Protein 2PPV (pdb70)

Foldseek 3Di:
DAAEEEAWFDPFLLLLLLLLLVDRHAYEYAWEQAAQDDLQVVVVVVQFGGCPRLLSNLLSQFDCVDPLSCQLQDWDDCVPPNRHRSVSVQLVVVVVVVWSQVSQVVVSVVRVGRHYYFYLFRHRKFKWFFVVGDIGTGLVCQLVDADETPAMAIVVQQTAGVVLLVSLQPGQEYEFDDDQLHSIGVSSLSRLSNLVSLVPHPRAYEYEDDQADRNYRQPAAPVNSQVRSCVSSVHRGHAEYEYDQDDADPQLQVVQVVVRHHGRHYPPVVCVVVNHHYDYDPQQWDADPNNYIDGPSNVVSVVVVVSVVSPDDDDDDD

Nearest PDB structures (foldseek):
  2ppv-assembly1_A-2  TM=1.001E+00  e=3.245E-67  Staphylococcus epidermidis ATCC 12228
  2hzb-assembly1_A  TM=9.262E-01  e=5.871E-40  Halalkalibacterium halodurans
  2o2z-assembly2_C  TM=9.367E-01  e=9.899E-39  Halalkalibacterium halodurans
  2o2z-assembly1_B  TM=9.346E-01  e=1.618E-38  Halalkalibacterium halodurans
  2o2z-assembly1_A  TM=9.272E-01  e=1.053E-38  Halalkalibacterium halodurans

Radius of gyration: 19.27 Å; Cα contacts (8 Å, |Δi|>4): 656; chains: 1; bounding box: 58×52×47 Å

CATH classification: 3.40.50.10680

Sequence (318 aa):
KQNVVLIGGGTGLSSVLARGLRREFPIDITAIVTVADN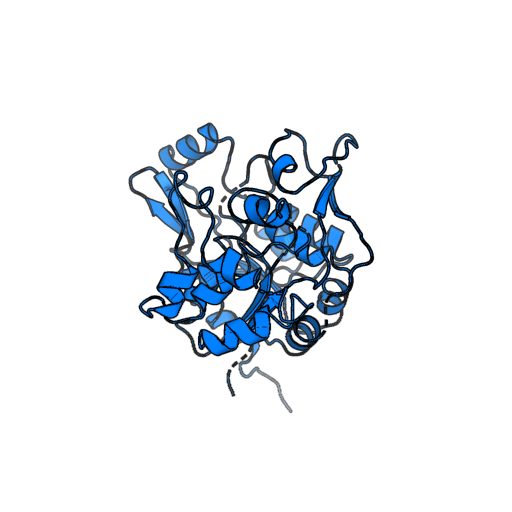GGSTGKIRDVDIPAPGDIRRNVIAALSDSEESILTQLFQYRFGENQVDDGHSLGNLVIAGTNITNDFGHHAIKELSKVLNIKGQVIPSTNASSVQLNAVEDGEIIVHGETNIPKTHKKIDRVFLEPSDVEPNEAIEALEQADLIVLGPGSLYTSVISNLCVKGIISEALLRTSSAPKLYVSNVTQPGETDNYDVKEHIDALTRQVGEPFIDFVICSSESYSKDVLQRYEEKNSKPVAVHKEQLKDSGIRVLTASNLVEISNNEHYVRHNTKVLSKKIYELALELTSTIRFTP

Organism: Staphylococcus epidermidis (strain ATCC 12228 / FDA PCI 1200) (NCBI:txid176280)

InterPro domains:
  IPR002882 2-phospho-L-lactate transferase CofD [PF01933] (6-288)
  IPR010119 Gluconeogenesis factor [MF_00973] (2-317)
  IPR010119 Gluconeogenesis factor [PTHR30135] (2-315)
  IPR010119 Gluconeogenesis factor [TIGR01826] (6-314)
  IPR038136 CofD-like domain superfamily [G3DSA:3.40.50.10680] (1-331)
  IPR038136 CofD-like domain superfamily [SSF142338] (3-312)

B-factor: mean 35.16, std 10.76, range [12.86, 86.74]

Structure (mmCIF, N/CA/C/O backbone):
data_2PPV
#
_entry.id   2PPV
#
_cell.length_a   136.666
_cell.length_b   136.814
_cell.length_c   55.957
_cell.angle_alpha   90.000
_cell.angle_beta   90.000
_cell.angle_gamma   90.000
#
_symmetry.space_group_name_H-M   'C 2 2 21'
#
loop_
_entity.id
_entity.type
_entity.pdbx_description
1 polymer 'Uncharacterized protein'
2 non-polymer 'PHOSPHATE ION'
3 water water
#
loop_
_atom_site.group_PDB
_atom_site.id
_atom_site.type_symbol
_atom_site.label_atom_id
_atom_site.label_alt_id
_atom_site.label_comp_id
_atom_site.label_asym_id
_atom_site.label_entity_id
_atom_site.label_seq_id
_atom_site.pdbx_PDB_ins_code
_atom_site.Cartn_x
_atom_site.Cartn_y
_atom_site.Cartn_z
_atom_site.occupancy
_atom_site.B_iso_or_equiv
_atom_site.auth_seq_id
_atom_site.auth_comp_id
_atom_site.auth_asym_id
_atom_site.auth_atom_id
_atom_site.pdbx_PDB_model_num
ATOM 1 N N . LYS A 1 3 ? 23.923 21.660 21.908 1.00 64.76 2 LYS A N 1
ATOM 2 C CA . LYS A 1 3 ? 23.474 22.404 23.132 1.00 63.41 2 LYS A CA 1
ATOM 3 C C . LYS A 1 3 ? 24.667 23.084 23.857 1.00 62.80 2 LYS A C 1
ATOM 4 O O . LYS A 1 3 ? 24.709 24.329 23.928 1.00 63.67 2 LYS A O 1
ATOM 6 N N . GLN A 1 4 ? 25.638 22.289 24.343 1.00 59.15 3 GLN A N 1
ATOM 7 C CA . GLN A 1 4 ? 26.713 22.805 25.239 1.00 55.55 3 GLN A CA 1
ATOM 8 C C . GLN A 1 4 ? 27.633 23.801 24.549 1.00 50.58 3 GLN A C 1
ATOM 9 O O . GLN A 1 4 ? 27.816 23.778 23.336 1.00 48.82 3 GLN A O 1
ATOM 23 N N . ASN A 1 6 ? 31.237 25.487 23.554 1.00 37.26 5 ASN A N 1
ATOM 24 C CA . ASN A 1 6 ? 32.499 24.985 23.083 1.00 32.92 5 ASN A CA 1
ATOM 25 C C . ASN A 1 6 ? 33.607 25.960 23.453 1.00 30.27 5 ASN A C 1
ATOM 26 O O . ASN A 1 6 ? 33.631 27.082 22.978 1.00 28.90 5 ASN A O 1
ATOM 31 N N . VAL A 1 7 ? 34.497 25.500 24.328 1.00 27.03 6 VAL A N 1
ATOM 32 C CA . VAL A 1 7 ? 35.719 26.186 24.735 1.00 27.54 6 VAL A CA 1
ATOM 33 C C . VAL A 1 7 ? 36.911 25.419 24.217 1.00 27.00 6 VAL A C 1
ATOM 34 O O . VAL A 1 7 ? 37.014 24.176 24.349 1.00 23.85 6 VAL A O 1
ATOM 38 N N . VAL A 1 8 ? 37.795 26.180 23.594 1.00 23.75 7 VAL A N 1
ATOM 39 C CA . VAL A 1 8 ? 39.028 25.666 23.078 1.00 22.03 7 VAL A CA 1
ATOM 40 C C . VAL A 1 8 ? 40.145 26.217 23.942 1.00 24.35 7 VAL A C 1
ATOM 41 O O . VAL A 1 8 ? 40.214 27.419 24.176 1.00 24.21 7 VAL A O 1
ATOM 45 N N . LEU A 1 9 ? 41.001 25.328 24.421 1.00 20.73 8 LEU A N 1
ATOM 46 C CA . LEU A 1 9 ? 42.195 25.669 25.196 1.00 20.06 8 LEU A CA 1
ATOM 47 C C . LEU A 1 9 ? 43.400 25.395 24.304 1.00 25.54 8 LEU A C 1
ATOM 48 O O . LEU A 1 9 ? 43.427 24.395 23.586 1.00 26.57 8 LEU A O 1
ATOM 53 N N . ILE A 1 10 ? 44.340 26.323 24.284 1.00 21.59 9 ILE A N 1
ATOM 54 C CA . ILE A 1 10 ? 45.606 26.176 23.567 1.00 24.38 9 ILE A CA 1
ATOM 55 C C . ILE A 1 10 ? 46.729 26.320 24.609 1.00 25.60 9 ILE A C 1
ATOM 56 O O . ILE A 1 10 ? 46.796 27.314 25.371 1.00 27.37 9 ILE A O 1
ATOM 61 N N . GLY A 1 11 ? 47.576 25.309 24.689 1.00 25.42 10 GLY A N 1
ATOM 62 C CA . GLY A 1 11 ? 48.678 25.360 25.638 1.00 28.05 10 GLY A CA 1
ATOM 63 C C . GLY A 1 11 ? 49.457 24.090 25.684 1.00 27.47 10 GLY A C 1
ATOM 64 O O . GLY A 1 11 ? 49.647 23.412 24.689 1.00 26.14 10 GLY A O 1
ATOM 65 N N . GLY A 1 12 ? 49.912 23.778 26.876 1.00 29.86 11 GLY A N 1
ATOM 66 C CA . GLY A 1 12 ? 50.795 22.648 27.122 1.00 35.00 11 GLY A CA 1
ATOM 67 C C . GLY A 1 12 ? 51.167 22.745 28.593 1.00 40.20 11 GLY A C 1
ATOM 68 O O . GLY A 1 12 ? 51.055 23.822 29.218 1.00 45.97 11 GLY A O 1
ATOM 69 N N . GLY A 1 13 ? 51.477 21.609 29.187 1.00 41.21 12 GLY A N 1
ATOM 70 C CA . GLY A 1 13 ? 52.010 21.615 30.544 1.00 37.22 12 GLY A CA 1
ATOM 71 C C . GLY A 1 13 ? 50.913 21.538 31.566 1.00 32.63 12 GLY A C 1
ATOM 72 O O . GLY A 1 13 ? 49.718 21.437 31.234 1.00 33.73 12 GLY A O 1
ATOM 73 N N . THR A 1 14 ? 51.324 21.599 32.830 1.00 31.34 13 THR A N 1
ATOM 74 C CA . THR A 1 14 ? 50.429 21.426 33.962 1.00 32.41 13 THR A CA 1
ATOM 75 C C . THR A 1 14 ? 49.386 22.542 34.065 1.00 29.87 13 THR A C 1
ATOM 76 O O . THR A 1 14 ? 48.322 22.363 34.633 1.00 33.27 13 THR A O 1
ATOM 80 N N . GLY A 1 15 ? 49.677 23.693 33.521 1.00 28.11 14 GLY A N 1
ATOM 81 C CA . GLY A 1 15 ? 48.666 24.727 33.463 1.00 31.48 14 GLY A CA 1
ATOM 82 C C . GLY A 1 15 ? 47.433 24.254 32.709 1.00 32.32 14 GLY A C 1
ATOM 83 O O . GLY A 1 15 ? 46.292 24.405 33.185 1.00 34.56 14 GLY A O 1
ATOM 84 N N . LEU A 1 16 ? 47.666 23.675 31.531 1.00 31.64 15 LEU A N 1
ATOM 85 C CA . LEU A 1 16 ? 46.598 23.195 30.711 1.00 30.23 15 LEU A CA 1
ATOM 86 C C . LEU A 1 16 ? 45.916 21.971 31.331 1.00 27.68 15 LEU A C 1
ATOM 87 O O . LEU A 1 16 ? 44.701 21.941 31.383 1.00 28.85 15 LEU A O 1
ATOM 92 N N . SER A 1 17 ? 46.677 20.970 31.782 1.00 28.04 16 SER A N 1
ATOM 93 C CA A SER A 1 17 ? 46.063 19.758 32.291 0.50 26.83 16 SER A CA 1
ATOM 94 C CA B SER A 1 17 ? 46.130 19.744 32.355 0.50 27.41 16 SER A CA 1
ATOM 95 C C . SER A 1 17 ? 45.227 20.028 33.556 1.00 25.53 16 SER A C 1
ATOM 96 O O . SER A 1 17 ? 44.122 19.503 33.670 1.00 23.14 16 SER A O 1
ATOM 101 N N . VAL A 1 18 ? 45.726 20.861 34.458 1.00 24.63 17 VAL A N 1
ATOM 102 C CA . VAL A 1 18 ? 44.980 21.278 35.650 1.00 26.62 17 VAL A CA 1
ATOM 103 C C . VAL A 1 18 ? 43.714 22.066 35.278 1.00 27.09 17 VAL A C 1
ATOM 104 O O . VAL A 1 18 ? 42.641 21.802 35.780 1.00 26.17 17 VAL A O 1
ATOM 108 N N . LEU A 1 19 ? 43.830 22.968 34.314 1.00 26.99 18 LEU A N 1
ATOM 109 C CA . LEU A 1 19 ? 42.699 23.763 33.890 1.00 27.40 18 LEU A CA 1
ATOM 110 C C . LEU A 1 19 ? 41.680 22.910 33.192 1.00 28.34 18 LEU A C 1
ATOM 111 O O . LEU A 1 19 ? 40.486 23.054 33.456 1.00 30.17 18 LEU A O 1
ATOM 116 N N . ALA A 1 20 ? 42.122 22.003 32.316 1.00 28.31 19 ALA A N 1
ATOM 117 C CA . ALA A 1 20 ? 41.176 21.125 31.631 1.00 26.92 19 ALA A CA 1
ATOM 118 C C . ALA A 1 20 ? 40.362 20.295 32.613 1.00 25.08 19 ALA A C 1
ATOM 119 O O . ALA A 1 20 ? 39.126 20.166 32.481 1.00 27.37 19 ALA A O 1
ATOM 121 N N . ARG A 1 21 ? 41.024 19.766 33.638 1.00 26.09 20 ARG A N 1
ATOM 122 C CA . ARG A 1 21 ? 40.332 18.987 34.652 1.00 26.75 20 ARG A CA 1
ATOM 123 C C . ARG A 1 21 ? 39.351 19.879 35.434 1.00 27.63 20 ARG A C 1
ATOM 124 O O . ARG A 1 21 ? 38.231 19.459 35.746 1.00 26.15 20 ARG A O 1
ATOM 132 N N . GLY A 1 22 ? 39.734 21.129 35.652 1.00 27.16 21 GLY A N 1
ATOM 133 C CA . GLY A 1 22 ? 38.875 22.069 36.380 1.00 25.99 21 GLY A CA 1
ATOM 134 C C . GLY A 1 22 ? 37.623 22.397 35.598 1.00 24.86 21 GLY A C 1
ATOM 135 O O . GLY A 1 22 ? 36.524 22.511 36.161 1.00 26.10 21 GLY A O 1
ATOM 136 N N . LEU A 1 23 ? 37.774 22.541 34.285 1.00 26.70 22 LEU A N 1
ATOM 137 C CA . LEU A 1 23 ? 36.636 22.857 33.413 1.00 26.22 22 LEU A CA 1
ATOM 138 C C . LEU A 1 23 ? 35.675 21.697 33.222 1.00 29.08 22 LEU A C 1
ATOM 139 O O . LEU A 1 23 ? 34.508 21.876 32.862 1.00 26.27 22 LEU A O 1
ATOM 144 N N . ARG A 1 24 ? 36.170 20.499 33.447 1.00 28.51 23 ARG A N 1
ATOM 145 C CA A ARG A 1 24 ? 35.359 19.284 33.415 0.50 32.15 23 ARG A CA 1
ATOM 146 C CA B ARG A 1 24 ? 35.303 19.356 33.328 0.50 33.19 23 ARG A CA 1
ATOM 147 C C . ARG A 1 24 ? 34.216 19.371 34.434 1.00 33.74 23 ARG A C 1
ATOM 148 O O . ARG A 1 24 ? 33.224 18.676 34.337 1.00 35.88 23 ARG A O 1
ATOM 163 N N . GLU A 1 25 ? 34.368 20.231 35.449 1.00 37.98 24 GLU A N 1
ATOM 164 C CA . GLU A 1 25 ? 33.282 20.499 36.433 1.00 39.63 24 GLU A CA 1
ATOM 165 C C . GLU A 1 25 ? 32.065 21.293 35.888 1.00 40.68 24 GLU A C 1
ATOM 166 O O . GLU A 1 25 ? 31.090 21.483 36.639 1.00 39.84 24 GLU A O 1
ATOM 172 N N . PHE A 1 26 ? 32.100 21.724 34.607 1.00 36.57 25 PHE A N 1
ATOM 173 C CA . PHE A 1 26 ? 31.055 22.592 34.007 1.00 35.08 25 PHE A CA 1
ATOM 174 C C . PHE A 1 26 ? 30.449 21.975 32.733 1.00 33.24 25 PHE A C 1
ATOM 175 O O . PHE A 1 26 ? 31.069 21.109 32.099 1.00 34.31 25 PHE A O 1
ATOM 183 N N . PRO A 1 27 ? 29.224 22.403 32.357 1.00 36.88 26 PRO A N 1
ATOM 184 C CA . PRO A 1 27 ? 28.606 21.948 31.103 1.00 36.99 26 PRO A CA 1
ATOM 185 C C . PRO A 1 27 ? 29.215 22.597 29.840 1.00 38.12 26 PRO A C 1
ATOM 186 O O . PRO A 1 27 ? 28.602 23.437 29.184 1.00 40.22 26 PRO A O 1
ATOM 190 N N . ILE A 1 28 ? 30.421 22.172 29.503 1.00 39.20 27 ILE A N 1
ATOM 191 C CA . ILE A 1 28 ? 31.086 22.656 28.328 1.00 39.05 27 ILE A CA 1
ATOM 192 C C . ILE A 1 28 ? 31.803 21.543 27.619 1.00 36.54 27 ILE A C 1
ATOM 193 O O . ILE A 1 28 ? 32.283 20.602 28.252 1.00 36.29 27 ILE A O 1
ATOM 198 N N . ASP A 1 29 ? 31.817 21.634 26.295 1.00 32.71 28 ASP A N 1
ATOM 199 C CA . ASP A 1 29 ? 32.567 20.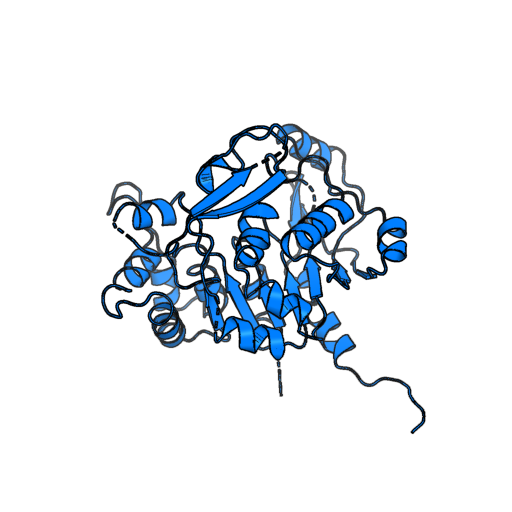739 25.445 1.00 31.88 28 ASP A CA 1
ATOM 200 C C . ASP A 1 29 ? 33.975 21.303 25.271 1.00 28.91 28 ASP A C 1
ATOM 201 O O . ASP A 1 29 ? 34.181 22.363 24.636 1.00 29.42 28 ASP A O 1
ATOM 206 N N . ILE A 1 30 ? 34.935 20.611 25.860 1.00 27.95 29 ILE A N 1
ATOM 207 C CA . ILE A 1 30 ? 36.315 21.072 25.880 1.00 30.01 29 ILE A CA 1
ATOM 208 C C . ILE A 1 30 ? 37.105 20.487 24.701 1.00 30.69 29 ILE A C 1
ATOM 209 O O . ILE A 1 30 ? 37.110 19.264 24.459 1.00 28.55 29 ILE A O 1
ATOM 214 N N . THR A 1 31 ? 37.764 21.377 23.967 1.00 27.73 30 THR A N 1
ATOM 215 C CA . THR A 1 31 ? 38.802 20.993 23.019 1.00 28.76 30 THR A CA 1
ATOM 216 C C . THR A 1 31 ? 40.119 21.589 23.494 1.00 28.49 30 THR A C 1
ATOM 217 O O . THR A 1 31 ? 40.182 22.762 23.808 1.00 26.91 30 THR A O 1
ATOM 221 N N . ALA A 1 32 ? 41.160 20.766 23.578 1.00 24.87 31 ALA A N 1
ATOM 222 C CA . ALA A 1 32 ? 42.491 21.232 23.929 1.00 23.25 31 ALA A CA 1
ATOM 223 C C . ALA A 1 32 ? 43.429 21.000 22.735 1.00 23.79 31 ALA A C 1
ATOM 224 O O . ALA A 1 32 ? 43.485 19.934 22.139 1.00 26.41 31 ALA A O 1
ATOM 226 N N . ILE A 1 33 ? 44.074 22.053 22.315 1.00 22.45 32 ILE A N 1
ATOM 227 C CA . ILE A 1 33 ? 45.122 21.990 21.294 1.00 25.67 32 ILE A CA 1
ATOM 228 C C . ILE A 1 33 ? 46.459 22.091 22.023 1.00 21.41 32 ILE A C 1
ATOM 229 O O . ILE A 1 33 ? 46.729 23.074 22.726 1.00 24.59 32 ILE A O 1
ATOM 234 N N . VAL A 1 34 ? 47.278 21.049 21.862 1.00 25.42 33 VAL A N 1
ATOM 235 C CA . VAL A 1 34 ? 48.402 20.783 22.757 1.00 26.00 33 VAL A CA 1
ATOM 236 C C . VAL A 1 34 ? 49.711 20.712 21.980 1.00 26.34 33 VAL A C 1
ATOM 237 O O . VAL A 1 34 ? 49.793 20.085 20.946 1.00 26.31 33 VAL A O 1
ATOM 241 N N . THR A 1 35 ? 50.735 21.372 22.486 1.00 25.01 34 THR A N 1
ATOM 242 C CA . THR A 1 35 ? 51.999 21.390 21.794 1.00 26.31 34 THR A CA 1
ATOM 243 C C . THR A 1 35 ? 52.668 19.995 21.815 1.00 28.11 34 THR A C 1
ATOM 244 O O . THR A 1 35 ? 52.584 19.243 22.806 1.00 27.90 34 THR A O 1
ATOM 248 N N . VAL A 1 36 ? 53.298 19.656 20.698 1.00 29.74 35 VAL A N 1
ATOM 249 C CA . VAL A 1 36 ? 53.978 18.384 20.555 1.00 28.41 35 VAL A CA 1
ATOM 250 C C . VAL A 1 36 ? 55.461 18.524 20.285 1.00 30.29 35 VAL A C 1
ATOM 251 O O . VAL A 1 36 ? 56.059 17.603 19.748 1.00 25.49 35 VAL A O 1
ATOM 255 N N . ALA A 1 37 ? 56.040 19.644 20.715 1.00 30.03 36 ALA A N 1
ATOM 256 C CA . ALA A 1 37 ? 57.439 19.979 20.422 1.00 30.63 36 ALA A CA 1
ATOM 257 C C . ALA A 1 37 ? 58.465 19.682 21.518 1.00 33.97 36 ALA A C 1
ATOM 258 O O . ALA A 1 37 ? 59.684 19.822 21.270 1.00 34.29 36 ALA A O 1
ATOM 260 N N . ASP A 1 38 ? 58.035 19.272 22.711 1.00 30.64 37 ASP A N 1
ATOM 261 C CA . ASP A 1 38 ? 59.007 19.074 23.787 1.00 32.78 37 ASP A CA 1
ATOM 262 C C . ASP A 1 38 ? 59.905 17.878 23.530 1.00 29.37 37 ASP A C 1
ATOM 263 O O . ASP A 1 38 ? 59.574 16.958 22.801 1.00 29.65 37 ASP A O 1
ATOM 268 N N . ASN A 1 39 ? 61.095 17.955 24.096 1.00 31.22 38 ASN A N 1
ATOM 269 C CA . ASN A 1 39 ? 62.114 16.983 23.878 1.00 31.34 38 ASN A CA 1
ATOM 270 C C . ASN A 1 39 ? 62.869 16.622 25.187 1.00 36.23 38 ASN A C 1
ATOM 271 O O . ASN A 1 39 ? 63.920 16.012 25.114 1.00 34.39 38 ASN A O 1
ATOM 276 N N . GLY A 1 40 ? 62.335 17.005 26.352 1.00 37.21 39 GLY A N 1
ATOM 277 C CA . GLY A 1 40 ? 62.964 16.707 27.652 1.00 39.56 39 GLY A CA 1
ATOM 278 C C . GLY A 1 40 ? 62.164 15.724 28.494 1.00 41.73 39 GLY A C 1
ATOM 279 O O . GLY A 1 40 ? 61.055 15.366 28.127 1.00 39.36 39 GLY A O 1
ATOM 280 N N . GLY A 1 41 ? 62.748 15.275 29.608 1.00 45.10 40 GLY A N 1
ATOM 281 C CA . GLY A 1 41 ? 62.143 14.246 30.508 1.00 45.33 40 GLY A CA 1
ATOM 282 C C . GLY A 1 41 ? 61.558 12.963 29.906 1.00 43.73 40 GLY A C 1
ATOM 283 O O . GLY A 1 41 ? 62.134 12.366 28.990 1.00 41.75 40 GLY A O 1
ATOM 284 N N . SER A 1 42 ? 60.399 12.566 30.455 1.00 47.26 41 SER A N 1
ATOM 285 C CA . SER A 1 42 ? 59.547 11.442 29.975 1.00 46.01 41 SER A CA 1
ATOM 286 C C . SER A 1 42 ? 59.521 11.379 28.439 1.00 42.85 41 SER A C 1
ATOM 287 O O . SER A 1 42 ? 59.790 10.354 27.801 1.00 39.72 41 SER A O 1
ATOM 290 N N . THR A 1 43 ? 59.166 12.523 27.877 1.00 43.65 42 THR A N 1
ATOM 291 C CA . THR A 1 43 ? 58.950 12.700 26.451 1.00 44.47 42 THR A CA 1
ATOM 292 C C . THR A 1 43 ? 60.227 12.571 25.671 1.00 38.68 42 THR A C 1
ATOM 293 O O . THR A 1 43 ? 60.289 11.888 24.668 1.00 38.19 42 THR A O 1
ATOM 297 N N . GLY A 1 44 ? 61.254 13.253 26.141 1.00 39.27 43 GLY A N 1
ATOM 298 C CA . GLY A 1 44 ? 62.541 13.151 25.514 1.00 38.80 43 GLY A CA 1
ATOM 299 C C . GLY A 1 44 ? 63.017 11.730 25.514 1.00 39.97 43 GLY A C 1
ATOM 300 O O . GLY A 1 44 ? 63.622 11.292 24.533 1.00 36.91 43 GLY A O 1
ATOM 301 N N . LYS A 1 45 ? 62.728 10.990 26.597 1.00 40.20 44 LYS A N 1
ATOM 302 C CA . LYS A 1 45 ? 63.162 9.561 26.636 1.00 43.36 44 LYS A CA 1
ATOM 303 C C . LYS A 1 45 ? 62.578 8.812 25.458 1.00 40.33 44 LYS A C 1
ATOM 304 O O . LYS A 1 45 ? 63.258 8.011 24.820 1.00 37.55 44 LYS A O 1
ATOM 310 N N . ILE A 1 46 ? 61.293 9.067 25.169 1.00 38.92 45 ILE A N 1
ATOM 311 C CA . ILE A 1 46 ? 60.647 8.332 24.089 1.00 39.10 45 ILE A CA 1
ATOM 312 C C . ILE A 1 46 ? 61.021 8.875 22.716 1.00 39.13 45 ILE A C 1
ATOM 313 O O . ILE A 1 46 ? 61.209 8.099 21.805 1.00 35.29 45 ILE A O 1
ATOM 318 N N . ARG A 1 47 ? 61.132 10.204 22.555 1.00 34.70 46 ARG A N 1
ATOM 319 C CA . ARG A 1 47 ? 61.512 10.749 21.255 1.00 37.33 46 ARG A CA 1
ATOM 320 C C . ARG A 1 47 ? 62.955 10.420 20.843 1.00 39.75 46 ARG A C 1
ATOM 321 O O . ARG A 1 47 ? 63.246 10.343 19.658 1.00 39.79 46 ARG A O 1
ATOM 329 N N . ASP A 1 48 ? 63.862 10.229 21.798 1.00 45.45 47 ASP A N 1
ATOM 330 C CA . ASP A 1 48 ? 65.179 9.637 21.460 1.00 49.16 47 ASP A CA 1
ATOM 331 C C . ASP A 1 48 ? 65.063 8.228 20.872 1.00 51.98 47 ASP A C 1
ATOM 332 O O . ASP A 1 48 ? 65.766 7.882 19.929 1.00 54.75 47 ASP A O 1
ATOM 337 N N . VAL A 1 49 ? 64.163 7.422 21.428 1.00 52.40 48 VAL A N 1
AT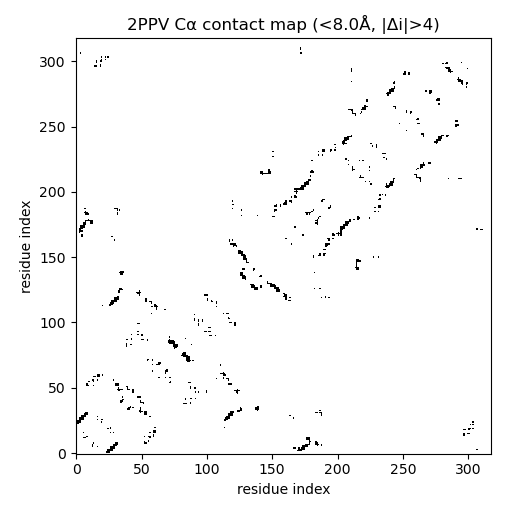OM 338 C CA . VAL A 1 49 ? 63.960 6.043 20.968 1.00 53.91 48 VAL A CA 1
ATOM 339 C C . VAL A 1 49 ? 63.394 5.972 19.526 1.00 52.44 48 VAL A C 1
ATOM 340 O O . VAL A 1 49 ? 63.768 5.097 18.745 1.00 47.24 48 VAL A O 1
ATOM 352 N N . ASP A 1 51 ? 61.072 8.310 16.189 1.00 42.97 50 ASP A N 1
ATOM 353 C CA . ASP A 1 51 ? 60.659 9.562 15.588 1.00 43.36 50 ASP A CA 1
ATOM 354 C C . ASP A 1 51 ? 59.150 9.722 15.744 1.00 38.02 50 ASP A C 1
ATOM 355 O O . ASP A 1 51 ? 58.374 9.204 14.951 1.00 41.91 50 ASP A O 1
ATOM 360 N N . ILE A 1 52 ? 58.747 10.459 16.759 1.00 33.33 51 ILE A N 1
ATOM 361 C CA . ILE A 1 52 ? 57.336 10.620 17.087 1.00 32.54 51 ILE A CA 1
ATOM 362 C C . ILE A 1 52 ? 57.163 12.033 17.659 1.00 28.15 51 ILE A C 1
ATOM 363 O O . ILE A 1 52 ? 58.046 12.496 18.360 1.00 29.73 51 ILE A O 1
ATOM 368 N N . PRO A 1 53 ? 56.034 12.689 17.394 1.00 27.21 52 PRO A N 1
ATOM 369 C CA . PRO A 1 53 ? 55.815 13.934 18.127 1.00 27.80 52 PRO A CA 1
ATOM 370 C C . PRO A 1 53 ? 55.825 13.676 19.648 1.00 28.74 52 PRO A C 1
ATOM 371 O O . PRO A 1 53 ? 55.660 12.536 20.073 1.00 32.00 52 PRO A O 1
ATOM 375 N N . ALA A 1 54 ? 56.060 14.703 20.449 1.00 27.80 53 ALA A N 1
ATOM 376 C CA . ALA A 1 54 ? 56.041 14.595 21.919 1.00 27.24 53 ALA A CA 1
ATOM 377 C C . ALA A 1 54 ? 54.704 14.079 22.478 1.00 30.81 53 ALA A C 1
ATOM 378 O O . ALA A 1 54 ? 53.669 14.681 22.229 1.00 30.61 53 ALA A O 1
ATOM 380 N N . PRO A 1 55 ? 54.721 12.929 23.189 1.00 32.25 54 PRO A N 1
ATOM 381 C CA . PRO A 1 55 ? 53.481 12.394 23.789 1.00 31.81 54 PRO A CA 1
ATOM 382 C C . PRO A 1 55 ? 53.092 12.959 25.150 1.00 28.20 54 PRO A C 1
ATOM 383 O O . PRO A 1 55 ? 51.926 12.921 25.502 1.00 30.30 54 PRO A O 1
ATOM 387 N N . GLY A 1 56 ? 54.031 13.510 25.891 1.00 25.91 55 GLY A N 1
ATOM 388 C CA . GLY A 1 56 ? 53.794 13.828 27.322 1.00 27.83 55 GLY A CA 1
ATOM 389 C C . GLY A 1 56 ? 52.733 14.861 27.702 1.00 30.33 55 GLY A C 1
ATOM 390 O O . GLY A 1 56 ? 51.906 14.620 28.606 1.00 26.40 55 GLY A O 1
ATOM 391 N N . ASP A 1 57 ? 52.770 16.039 27.088 1.00 30.57 56 ASP A N 1
ATOM 392 C CA . ASP A 1 57 ? 51.761 17.067 27.378 1.00 31.54 56 ASP A CA 1
ATOM 393 C C . ASP A 1 57 ? 50.365 16.567 26.978 1.00 27.44 56 ASP A C 1
ATOM 394 O O . ASP A 1 57 ? 49.409 16.700 27.728 1.00 29.33 56 ASP A O 1
ATOM 399 N N .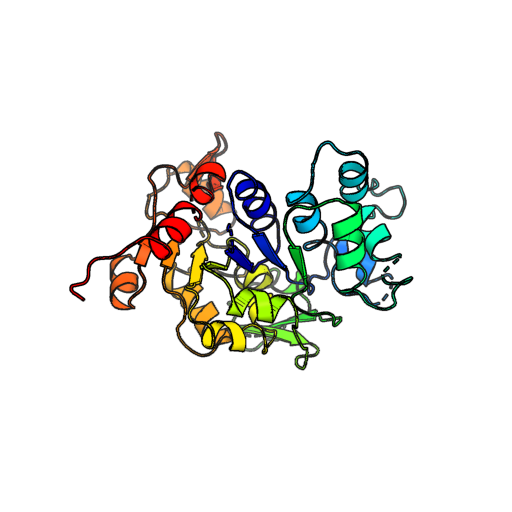 ILE A 1 58 ? 50.264 15.978 25.790 1.00 26.71 57 ILE A N 1
ATOM 400 C CA . ILE A 1 58 ? 49.029 15.386 25.311 1.00 28.82 57 ILE A CA 1
ATOM 401 C C . ILE A 1 58 ? 48.501 14.289 26.223 1.00 24.05 57 ILE A C 1
ATOM 402 O O . ILE A 1 58 ? 47.300 14.250 26.512 1.00 25.67 57 ILE A O 1
ATOM 407 N N . ARG A 1 59 ? 49.381 13.398 26.661 1.00 24.24 58 ARG A N 1
ATOM 408 C CA A ARG A 1 59 ? 49.016 12.335 27.594 0.50 25.44 58 ARG A CA 1
ATOM 409 C CA B ARG A 1 59 ? 49.031 12.329 27.602 0.50 24.91 58 ARG A CA 1
ATOM 410 C C . ARG A 1 59 ? 48.328 12.907 28.844 1.00 25.52 58 ARG A C 1
ATOM 411 O O . ARG A 1 59 ? 47.257 12.456 29.224 1.00 27.53 58 ARG A O 1
ATOM 426 N N . ASN A 1 60 ? 48.950 13.904 29.464 1.00 24.95 59 ASN A N 1
ATOM 427 C CA . ASN A 1 60 ? 48.391 14.550 30.667 1.00 22.68 59 ASN A CA 1
ATOM 428 C C . ASN A 1 60 ? 47.040 15.197 30.410 1.00 23.92 59 ASN A C 1
ATOM 429 O O . ASN A 1 60 ? 46.177 15.146 31.248 1.00 27.03 59 ASN A O 1
ATOM 434 N N . VAL A 1 61 ? 46.851 15.779 29.239 1.00 25.67 60 VAL A N 1
ATOM 435 C CA . VAL A 1 61 ? 45.608 16.443 28.946 1.00 27.72 60 VAL A CA 1
ATOM 436 C C . VAL A 1 61 ? 44.528 15.386 28.685 1.00 25.40 60 VAL A C 1
ATOM 437 O O . VAL A 1 61 ? 43.437 15.500 29.199 1.00 23.42 60 VAL A O 1
ATOM 441 N N . ILE A 1 62 ? 44.825 14.345 27.927 1.00 25.71 61 ILE A N 1
ATOM 442 C CA . ILE A 1 62 ? 43.900 13.229 27.804 1.00 25.90 61 ILE A CA 1
ATOM 443 C C . ILE A 1 62 ? 43.479 12.723 29.187 1.00 25.92 61 ILE A C 1
ATOM 444 O O . ILE A 1 62 ? 42.315 12.483 29.450 1.00 25.31 61 ILE A O 1
ATOM 449 N N . ALA A 1 63 ? 44.453 12.465 30.047 1.00 25.67 62 ALA A N 1
ATOM 450 C CA . ALA A 1 63 ? 44.162 11.971 31.373 1.00 21.78 62 ALA A CA 1
ATOM 451 C C . ALA A 1 63 ? 43.248 12.945 32.145 1.00 25.00 62 ALA A C 1
ATOM 452 O O . ALA A 1 63 ? 42.361 12.524 32.858 1.00 25.04 62 ALA A O 1
ATOM 454 N N . ALA A 1 64 ? 43.462 14.247 31.991 1.00 27.25 63 ALA A N 1
ATOM 455 C CA . ALA A 1 64 ? 42.627 15.283 32.677 1.00 26.21 63 ALA A CA 1
ATOM 456 C C . ALA A 1 64 ? 41.162 15.247 32.294 1.00 24.32 63 ALA A C 1
ATOM 457 O O . ALA A 1 64 ? 40.309 15.582 33.098 1.00 23.89 63 ALA A O 1
ATOM 459 N N . LEU A 1 65 ? 40.874 14.872 31.058 1.00 25.61 64 LEU A N 1
ATOM 460 C CA . LEU A 1 65 ? 39.518 14.731 30.569 1.00 23.32 64 LEU A CA 1
ATOM 461 C C . LEU A 1 65 ? 38.843 13.349 30.779 1.00 25.13 64 LEU A C 1
ATOM 462 O O . LEU A 1 65 ? 37.705 13.133 30.320 1.00 23.90 64 LEU A O 1
ATOM 467 N N . SER A 1 66 ? 39.530 12.450 31.476 1.00 24.91 65 SER A N 1
ATOM 468 C CA . SER A 1 66 ? 39.075 11.095 31.693 1.00 26.68 65 SER A CA 1
ATOM 469 C C . SER A 1 66 ? 38.765 10.920 33.183 1.00 28.69 65 SER A C 1
ATOM 470 O O . SER A 1 66 ? 38.954 11.838 33.971 1.00 26.83 65 SER A O 1
ATOM 473 N N . ASP A 1 67 ? 38.370 9.718 33.576 1.00 30.10 66 ASP A N 1
ATOM 474 C CA . ASP A 1 67 ? 38.107 9.420 34.978 1.00 28.32 66 ASP A CA 1
ATOM 475 C C . ASP A 1 67 ? 39.403 9.009 35.653 1.00 29.13 66 ASP A C 1
ATOM 476 O O . ASP A 1 67 ? 39.949 7.955 35.378 1.00 28.02 66 ASP A O 1
ATOM 481 N N . SER A 1 68 ? 39.912 9.835 36.552 1.00 29.83 67 SER A N 1
ATOM 482 C CA . SER A 1 68 ? 41.214 9.572 37.145 1.00 29.61 67 SER A CA 1
ATOM 483 C C . SER A 1 68 ? 41.285 8.317 37.984 1.00 31.17 67 SER A C 1
ATOM 484 O O . SER A 1 68 ? 42.398 7.792 38.196 1.00 31.22 67 SER A O 1
ATOM 487 N N . GLU A 1 69 ? 40.144 7.859 38.502 1.00 32.54 68 GLU A N 1
ATOM 488 C CA A GLU A 1 69 ? 40.065 6.667 39.347 0.50 34.42 68 GLU A CA 1
ATOM 489 C CA B GLU A 1 69 ? 40.163 6.665 39.349 0.50 33.98 68 GLU A CA 1
ATOM 490 C C . GLU A 1 69 ? 40.061 5.360 38.534 1.00 32.73 68 GLU A C 1
ATOM 491 O O . GLU A 1 69 ? 40.257 4.295 39.081 1.00 31.25 68 GLU A O 1
ATOM 502 N N . SER A 1 70 ? 39.819 5.458 37.222 1.00 30.89 69 SER A N 1
ATOM 503 C CA . SER A 1 70 ? 39.776 4.284 36.340 1.00 28.17 69 SER A CA 1
ATOM 504 C C . SER A 1 70 ? 41.118 3.539 36.219 1.00 25.08 69 SER A C 1
ATOM 505 O O . SER A 1 70 ? 42.191 4.104 36.257 1.00 27.04 69 SER A O 1
ATOM 508 N N . ILE A 1 71 ? 41.025 2.237 36.054 1.00 22.57 70 ILE A N 1
ATOM 509 C CA . ILE A 1 71 ? 42.213 1.427 35.851 1.00 21.46 70 ILE A CA 1
ATOM 510 C C . ILE A 1 71 ? 43.005 1.923 34.656 1.00 19.91 70 ILE A C 1
ATOM 511 O O . ILE A 1 71 ? 44.233 2.042 34.722 1.00 21.07 70 ILE A O 1
ATOM 516 N N . LEU A 1 72 ? 42.324 2.214 33.553 1.00 21.04 71 LEU A N 1
ATOM 517 C CA . LEU A 1 72 ? 43.024 2.624 32.334 1.00 21.36 71 LEU A CA 1
ATOM 518 C C . LEU A 1 72 ? 43.762 3.951 32.484 1.00 22.76 71 LEU A C 1
ATOM 519 O O . LEU A 1 72 ? 44.880 4.106 32.013 1.00 19.70 71 LEU A O 1
ATOM 524 N N . THR A 1 73 ? 43.140 4.911 33.148 1.00 20.19 72 THR A N 1
ATOM 525 C CA . THR A 1 73 ? 43.798 6.205 33.403 1.00 21.15 72 THR A CA 1
ATOM 526 C C . THR A 1 73 ? 44.973 6.043 34.373 1.00 19.53 72 THR A C 1
ATOM 527 O O . THR A 1 73 ? 46.046 6.603 34.136 1.00 23.18 72 THR A O 1
ATOM 531 N N . GLN A 1 74 ? 44.811 5.200 35.383 1.00 23.21 73 GLN A N 1
ATOM 532 C CA . GLN A 1 74 ? 45.907 4.887 36.279 1.00 22.68 73 GLN A CA 1
ATOM 533 C C . GLN A 1 74 ? 47.110 4.302 35.541 1.00 25.68 73 GLN A C 1
ATOM 534 O O . GLN A 1 74 ? 48.250 4.691 35.787 1.00 26.17 73 GLN A O 1
ATOM 540 N N . LEU A 1 75 ? 46.867 3.341 34.655 1.00 23.26 74 LEU A N 1
ATOM 541 C CA . LEU A 1 75 ? 47.953 2.826 33.815 1.00 21.09 74 LEU A CA 1
ATOM 542 C C . LEU A 1 75 ? 48.576 3.872 32.928 1.00 21.76 74 LEU A C 1
ATOM 543 O O . LEU A 1 75 ? 49.785 3.935 32.799 1.00 21.38 74 LEU A O 1
ATOM 548 N N . PHE A 1 76 ? 47.753 4.680 32.279 1.00 23.34 75 PHE A N 1
ATOM 549 C CA . PHE A 1 76 ? 48.206 5.673 31.356 1.00 24.31 75 PHE A CA 1
ATOM 550 C C . PHE A 1 76 ? 49.135 6.699 32.049 1.00 29.02 75 PHE A C 1
ATOM 551 O O . PHE A 1 76 ? 50.080 7.196 31.434 1.00 27.87 75 PHE A O 1
ATOM 559 N N . GLN A 1 77 ? 48.854 6.989 33.321 1.00 27.72 76 GLN A N 1
ATOM 560 C CA . GLN A 1 77 ? 49.615 7.966 34.099 1.00 26.15 76 GLN A CA 1
ATOM 561 C C . GLN A 1 77 ? 50.701 7.343 34.953 1.00 27.29 76 GLN A C 1
ATOM 562 O O . GLN A 1 77 ? 51.411 8.052 35.650 1.00 24.85 76 GLN A O 1
ATOM 568 N N . TYR A 1 78 ? 50.860 6.012 34.880 1.00 25.23 77 TYR A N 1
ATOM 569 C CA . TYR A 1 78 ? 51.908 5.321 35.603 1.00 21.40 77 TYR A CA 1
ATOM 570 C C . TYR A 1 78 ? 53.308 5.557 35.015 1.00 21.57 77 TYR A C 1
ATOM 571 O O . TYR A 1 78 ? 53.511 5.615 33.810 1.00 20.15 77 TYR A O 1
ATOM 580 N N . ARG A 1 79 ? 54.298 5.678 35.904 1.00 24.78 78 ARG A N 1
ATOM 581 C CA . ARG A 1 79 ? 55.686 5.777 35.464 1.00 27.83 78 ARG A CA 1
ATOM 582 C C . ARG A 1 79 ? 56.577 4.793 36.192 1.00 22.75 78 ARG A C 1
ATOM 583 O O . ARG A 1 79 ? 56.514 4.670 37.404 1.00 23.93 78 ARG A O 1
ATOM 591 N N . PHE A 1 80 ? 57.386 4.077 35.445 1.00 19.86 79 PHE A N 1
ATOM 592 C CA . PHE A 1 80 ? 58.340 3.150 36.026 1.00 23.92 79 PHE A CA 1
ATOM 593 C C . PHE A 1 80 ? 59.392 3.946 36.810 1.00 28.12 79 PHE A C 1
ATOM 594 O O . PHE A 1 80 ? 59.659 5.098 36.478 1.00 29.84 79 PHE A O 1
ATOM 602 N N . GLY A 1 81 ? 59.947 3.351 37.863 1.00 29.09 80 GLY A N 1
ATOM 603 C CA . GLY A 1 81 ? 61.088 3.931 38.550 1.00 30.59 80 GLY A CA 1
ATOM 604 C C . GLY A 1 81 ? 62.266 3.904 37.616 1.00 34.07 80 GLY A C 1
ATOM 605 O O . GLY A 1 81 ? 62.265 3.158 36.627 1.00 33.09 80 GLY A O 1
ATOM 606 N N . GLU A 1 82 ? 63.289 4.703 37.919 1.00 36.87 81 GLU A N 1
ATOM 607 C CA . GLU A 1 82 ? 64.462 4.803 37.023 1.00 39.27 81 GLU A CA 1
ATOM 608 C C . GLU A 1 82 ? 65.159 3.462 36.785 1.00 36.33 81 GLU A C 1
ATOM 609 O O . GLU A 1 82 ? 65.793 3.256 35.749 1.00 35.28 81 GLU A O 1
ATOM 615 N N . ASN A 1 83 ? 65.032 2.562 37.755 1.00 34.74 82 ASN A N 1
ATOM 616 C CA . ASN A 1 83 ? 65.606 1.229 37.647 1.00 34.15 82 ASN A CA 1
ATOM 617 C C . ASN A 1 83 ? 64.872 0.230 36.721 1.00 32.80 82 ASN A C 1
ATOM 618 O O . ASN A 1 83 ? 65.393 -0.848 36.460 1.00 30.92 82 ASN A O 1
ATOM 623 N N . GLN A 1 84 ? 63.692 0.598 36.210 1.00 31.00 83 GLN A N 1
ATOM 624 C CA . GLN A 1 84 ? 62.864 -0.295 35.390 1.00 27.50 83 GLN A CA 1
ATOM 625 C C . GLN A 1 84 ? 62.465 0.411 34.125 1.00 27.97 83 GLN A C 1
ATOM 626 O O . GLN A 1 84 ? 61.883 1.494 34.189 1.00 28.37 83 GLN A O 1
ATOM 632 N N . VAL A 1 85 ? 62.775 -0.186 32.982 1.00 27.95 84 VAL A N 1
ATOM 633 C CA . VAL A 1 85 ? 62.362 0.331 31.688 1.00 31.39 84 VAL A CA 1
ATOM 634 C C . VAL A 1 85 ? 62.767 1.816 31.521 1.00 31.43 84 VAL A C 1
ATOM 635 O O . VAL A 1 85 ? 61.987 2.632 31.012 1.00 31.86 84 VAL A O 1
ATOM 639 N N . ASP A 1 86 ? 63.987 2.130 31.962 1.00 33.23 85 ASP A N 1
ATOM 640 C CA A ASP A 1 86 ? 64.575 3.500 31.933 0.50 32.81 85 ASP A CA 1
ATOM 641 C CA B ASP A 1 86 ? 64.540 3.476 31.846 0.50 32.56 85 ASP A CA 1
ATOM 642 C C . ASP A 1 86 ? 63.657 4.573 32.453 1.00 31.54 85 ASP A C 1
ATOM 643 O O . ASP A 1 86 ? 63.687 5.721 31.987 1.00 34.52 85 ASP A O 1
ATOM 652 N N . GLY A 1 87 ? 62.860 4.229 33.464 1.00 26.13 86 GLY A N 1
ATOM 653 C CA . GLY A 1 87 ? 61.988 5.166 34.059 1.00 25.80 86 GLY A CA 1
ATOM 654 C C . GLY A 1 87 ? 60.942 5.727 33.088 1.00 25.01 86 GLY A C 1
ATOM 655 O O . GLY A 1 87 ? 60.425 6.783 33.330 1.00 26.23 86 GLY A O 1
ATOM 656 N N . HIS A 1 88 ? 60.621 5.012 32.008 1.00 25.28 87 HIS A N 1
ATOM 657 C CA . HIS A 1 88 ? 59.557 5.444 31.081 1.00 26.73 87 HIS A CA 1
ATOM 658 C C . HIS A 1 88 ? 58.185 5.613 31.718 1.00 26.42 87 HIS A C 1
ATOM 659 O O . HIS A 1 88 ? 57.835 4.943 32.676 1.00 25.98 87 HIS A O 1
ATOM 666 N N . SER A 1 89 ? 57.439 6.540 31.137 1.00 25.95 88 SER A N 1
ATOM 667 C CA . SER A 1 89 ? 55.996 6.684 31.327 1.00 24.56 88 SER A CA 1
ATOM 668 C C . SER A 1 89 ? 55.294 5.582 30.548 1.00 24.64 88 SER A C 1
ATOM 669 O O . SER A 1 89 ? 55.584 5.382 29.360 1.00 23.91 88 SER A O 1
ATOM 672 N N . LEU A 1 90 ? 54.429 4.821 31.218 1.00 25.76 89 LEU A N 1
ATOM 673 C CA . LEU A 1 90 ? 53.761 3.708 30.544 1.00 23.26 89 LEU A CA 1
ATOM 674 C C . LEU A 1 90 ? 52.805 4.248 29.485 1.00 21.17 89 LEU A C 1
ATOM 675 O O . LEU A 1 90 ? 52.714 3.689 28.386 1.00 25.32 89 LEU A O 1
ATOM 680 N N . GLY A 1 91 ? 52.159 5.362 29.767 1.00 22.74 90 GLY A N 1
ATOM 681 C CA . GLY A 1 91 ? 51.264 6.051 28.809 1.00 21.56 90 GLY A CA 1
ATOM 682 C C . GLY A 1 91 ? 51.963 6.483 27.549 1.00 25.82 90 GLY A C 1
ATOM 683 O O . GLY A 1 91 ? 51.398 6.377 26.461 1.00 25.34 90 GLY A O 1
ATOM 684 N N . ASN A 1 92 ? 53.187 7.000 27.690 1.00 23.15 91 ASN A N 1
ATOM 685 C CA . ASN A 1 92 ? 54.017 7.354 26.546 1.00 23.91 91 ASN A CA 1
ATOM 686 C C . ASN A 1 92 ? 54.366 6.151 25.716 1.00 22.18 91 ASN A C 1
ATOM 687 O O . ASN A 1 92 ? 54.345 6.220 24.506 1.00 25.81 91 ASN A O 1
ATOM 692 N N . LEU A 1 93 ? 54.672 5.034 26.372 1.00 24.73 92 LEU A N 1
ATOM 693 C CA . LEU A 1 93 ? 54.938 3.775 25.664 1.00 24.78 92 LEU A CA 1
ATOM 694 C C . LEU A 1 93 ? 53.733 3.258 24.894 1.00 22.95 92 LEU A C 1
ATOM 695 O O . LEU A 1 93 ? 53.879 2.695 23.814 1.00 23.42 92 LEU A O 1
ATOM 700 N N . VAL A 1 94 ? 52.553 3.423 25.478 1.00 20.74 93 VAL A N 1
ATOM 701 C CA . VAL A 1 94 ? 51.304 3.054 24.847 1.00 21.74 93 VAL A CA 1
ATOM 702 C C . VAL A 1 94 ? 51.001 3.958 23.657 1.00 20.18 93 VAL A C 1
ATOM 703 O O . VAL A 1 94 ? 50.585 3.485 22.594 1.00 21.65 93 VAL A O 1
ATOM 707 N N . ILE A 1 95 ? 51.241 5.244 23.816 1.00 20.56 94 ILE A N 1
ATOM 708 C CA . ILE A 1 95 ? 51.105 6.177 22.682 1.00 23.54 94 ILE A CA 1
ATOM 709 C C . ILE A 1 95 ? 52.065 5.803 21.545 1.00 21.71 94 ILE A C 1
ATOM 710 O O . ILE A 1 95 ? 51.680 5.794 20.393 1.00 26.68 94 ILE A O 1
ATOM 715 N N . ALA A 1 96 ? 53.316 5.522 21.880 1.00 25.02 95 ALA A N 1
ATOM 716 C CA . ALA A 1 96 ? 54.318 5.056 20.933 1.00 24.77 95 ALA A CA 1
ATOM 717 C C . ALA A 1 96 ? 53.915 3.787 20.158 1.00 24.54 95 ALA A C 1
ATOM 718 O O . ALA A 1 96 ? 54.097 3.708 18.948 1.00 27.06 95 ALA A O 1
ATOM 720 N N . GLY A 1 97 ? 53.400 2.790 20.878 1.00 24.78 96 GLY A N 1
ATOM 721 C CA . GLY A 1 97 ? 52.945 1.528 20.304 1.00 23.43 96 GLY A CA 1
ATOM 722 C C . GLY A 1 97 ? 51.758 1.751 19.403 1.00 24.16 96 GLY A C 1
ATOM 723 O O . GLY A 1 97 ? 51.721 1.277 18.266 1.00 26.27 96 GLY A O 1
ATOM 732 N N . THR A 1 99 ? 50.999 4.546 17.887 1.00 25.22 98 THR A N 1
ATOM 733 C CA . THR A 1 99 ? 51.546 5.241 16.710 1.00 27.64 98 THR A CA 1
ATOM 734 C C . THR A 1 99 ? 52.244 4.321 15.709 1.00 26.28 98 THR A C 1
ATOM 735 O O . THR A 1 99 ? 52.052 4.490 14.514 1.00 27.60 98 THR A O 1
ATOM 739 N N . ASN A 1 100 ? 53.034 3.357 16.189 1.00 28.64 99 ASN A N 1
ATOM 740 C CA . ASN A 1 100 ? 53.557 2.280 15.351 1.00 29.80 99 ASN A CA 1
ATOM 741 C C . ASN A 1 100 ? 52.485 1.447 14.680 1.00 32.19 99 ASN A C 1
ATOM 742 O O . ASN A 1 100 ? 52.689 0.959 13.585 1.00 36.74 99 ASN A O 1
ATOM 747 N N . ILE A 1 101 ? 51.357 1.264 15.351 1.00 28.19 100 ILE A N 1
ATOM 748 C CA . ILE A 1 101 ? 50.246 0.504 14.799 1.00 29.45 100 ILE A CA 1
ATOM 749 C C . ILE A 1 101 ? 49.516 1.278 13.712 1.00 29.26 100 ILE A C 1
ATOM 750 O O . ILE A 1 101 ? 49.263 0.733 12.653 1.00 25.55 100 ILE A O 1
ATOM 755 N N . THR A 1 102 ? 49.174 2.534 13.987 1.00 28.41 101 THR A N 1
ATOM 756 C CA . THR A 1 102 ? 48.434 3.382 13.048 1.00 31.00 101 THR A CA 1
ATOM 757 C C . THR A 1 102 ? 49.303 4.074 11.975 1.00 34.63 101 THR A C 1
ATOM 758 O O . THR A 1 102 ? 48.770 4.590 10.989 1.00 37.03 101 THR A O 1
ATOM 762 N N . ASN A 1 103 ? 50.609 4.141 12.209 1.00 35.27 102 ASN A N 1
ATOM 763 C CA . ASN A 1 103 ? 51.538 4.952 11.404 1.00 40.26 102 ASN A CA 1
ATOM 764 C C . ASN A 1 103 ? 51.125 6.452 11.307 1.00 40.32 102 ASN A C 1
ATOM 765 O O . ASN A 1 103 ? 51.463 7.145 10.340 1.00 38.17 102 ASN A O 1
ATOM 770 N N . ASP A 1 104 ? 50.447 6.939 12.352 1.00 37.32 103 ASP A N 1
ATOM 771 C CA . ASP A 1 104 ? 49.834 8.264 12.371 1.00 35.27 103 ASP A CA 1
ATOM 772 C C . ASP A 1 104 ? 49.558 8.682 13.810 1.00 32.24 103 ASP A C 1
ATOM 773 O O . ASP A 1 104 ? 48.685 8.114 14.454 1.00 31.65 103 ASP A O 1
ATOM 778 N N . PHE A 1 105 ? 50.316 9.660 14.301 1.00 30.52 104 PHE A N 1
ATOM 779 C CA . PHE A 1 105 ? 50.219 10.105 15.677 1.00 31.34 104 PHE A CA 1
ATOM 780 C C . PHE A 1 105 ? 48.843 10.659 16.017 1.00 31.62 104 PHE A C 1
ATOM 781 O O . PHE A 1 105 ? 48.295 10.284 17.045 1.00 30.41 104 PHE A O 1
ATOM 789 N N . GLY A 1 106 ? 48.297 11.550 15.158 1.00 29.46 105 GLY A N 1
ATOM 790 C CA . GLY A 1 106 ? 46.956 12.103 15.347 1.00 27.09 105 GLY A CA 1
ATOM 791 C C . GLY A 1 106 ? 45.875 11.029 15.448 1.00 27.88 105 GLY A C 1
ATOM 792 O O . GLY A 1 106 ? 45.003 11.130 16.289 1.00 28.83 105 GLY A O 1
ATOM 793 N N . HIS A 1 107 ? 45.927 10.027 14.574 1.00 28.63 106 HIS A N 1
ATOM 794 C CA A HIS A 1 107 ? 44.958 8.928 14.638 0.50 29.39 106 HIS A CA 1
ATOM 795 C CA B HIS A 1 107 ? 44.987 8.899 14.608 0.50 30.29 106 HIS A CA 1
ATOM 796 C C . HIS A 1 107 ? 45.166 8.101 15.916 1.00 28.63 106 HIS A C 1
ATOM 797 O O . HIS A 1 107 ? 44.196 7.678 16.534 1.00 30.83 106 HIS A O 1
ATOM 810 N N . ALA A 1 108 ? 46.425 7.892 16.331 1.00 26.18 107 ALA A N 1
ATOM 811 C CA . ALA A 1 108 ? 46.699 7.180 17.608 1.00 26.87 107 ALA A CA 1
ATOM 812 C C . ALA A 1 108 ? 46.080 7.926 18.786 1.00 27.10 107 ALA A C 1
ATOM 813 O O . ALA A 1 108 ? 45.468 7.330 19.658 1.00 23.69 107 ALA A O 1
ATOM 815 N N . ILE A 1 109 ? 46.207 9.255 18.799 1.00 26.32 108 ILE A N 1
ATOM 816 C CA . ILE A 1 109 ? 45.600 10.045 19.865 1.00 26.37 108 ILE A CA 1
ATOM 817 C C . ILE A 1 109 ? 44.072 9.932 19.891 1.00 28.52 108 ILE A C 1
ATOM 818 O O . ILE A 1 109 ? 43.470 9.838 20.966 1.00 26.63 108 ILE A O 1
ATOM 823 N N . LYS A 1 110 ? 43.442 9.933 18.714 1.00 28.94 109 LYS A N 1
ATOM 824 C CA . LYS A 1 110 ? 41.995 9.728 18.592 1.00 33.24 109 LYS A CA 1
ATOM 825 C C . LYS A 1 110 ? 41.558 8.357 19.119 1.00 24.87 109 LYS A C 1
ATOM 826 O O . LYS A 1 110 ? 40.597 8.258 19.874 1.00 24.02 109 LYS A O 1
ATOM 832 N N . GLU A 1 111 ? 42.260 7.316 18.721 1.00 27.97 110 GLU A N 1
ATOM 833 C CA . GLU A 1 111 ? 41.940 5.945 19.189 1.00 25.98 110 GLU A CA 1
ATOM 834 C C . GLU A 1 111 ? 42.086 5.826 20.709 1.00 26.44 110 GLU A C 1
ATOM 835 O O . GLU A 1 111 ? 41.219 5.290 21.385 1.00 26.49 110 GLU A O 1
ATOM 841 N N . LEU A 1 112 ? 43.182 6.341 21.247 1.00 27.20 111 LEU A N 1
ATOM 842 C CA . LEU A 1 112 ? 43.407 6.298 22.703 1.00 25.43 111 LEU A CA 1
ATOM 843 C C . LEU A 1 112 ? 42.424 7.135 23.501 1.00 27.16 111 LEU A C 1
ATOM 844 O O . LEU A 1 112 ? 42.048 6.726 24.586 1.00 26.34 111 LEU A O 1
ATOM 849 N N . SER A 1 113 ? 42.067 8.325 22.997 1.00 26.47 112 SER A N 1
ATOM 850 C CA . SER A 1 113 ? 41.050 9.158 23.629 1.00 25.63 112 SER A CA 1
ATOM 851 C C . SER A 1 113 ? 39.740 8.407 23.776 1.00 25.47 112 SER A C 1
ATOM 852 O O . SER A 1 113 ? 39.098 8.498 24.790 1.00 24.03 112 SER A O 1
ATOM 855 N N . LYS A 1 114 ? 39.365 7.649 22.754 1.00 25.46 113 LYS A N 1
ATOM 856 C CA . LYS A 1 114 ? 38.122 6.893 22.769 1.00 27.80 113 LYS A CA 1
ATOM 857 C C . LYS A 1 114 ? 38.176 5.717 23.745 1.00 27.16 113 LYS A C 1
ATOM 858 O O . LYS A 1 114 ? 37.235 5.483 24.497 1.00 22.19 113 LYS A O 1
ATOM 864 N N . VAL A 1 115 ? 39.286 4.992 23.738 1.00 25.96 114 VAL A N 1
ATOM 865 C CA . VAL A 1 115 ? 39.513 3.876 24.681 1.00 28.11 114 VAL A CA 1
ATOM 866 C C . VAL A 1 115 ? 39.514 4.362 26.158 1.00 27.47 114 VAL A C 1
ATOM 867 O O . VAL A 1 115 ? 39.056 3.639 27.059 1.00 28.01 114 VAL A O 1
ATOM 871 N N . LEU A 1 116 ? 39.995 5.590 26.397 1.00 24.33 115 LEU A N 1
ATOM 872 C CA . LEU A 1 116 ? 40.015 6.160 27.747 1.00 23.66 115 LEU A CA 1
ATOM 873 C C . LEU A 1 116 ? 38.713 6.862 28.103 1.00 25.20 115 LEU A C 1
ATOM 874 O O . LEU A 1 116 ? 38.551 7.369 29.207 1.00 29.18 115 LEU A O 1
ATOM 879 N N . ASN A 1 117 ? 37.754 6.814 27.190 1.00 26.82 116 ASN A N 1
ATOM 880 C CA . ASN A 1 117 ? 36.436 7.390 27.389 1.00 28.91 116 ASN A CA 1
ATOM 881 C C . ASN A 1 117 ? 36.442 8.854 27.889 1.00 29.88 116 ASN A C 1
ATOM 882 O O . ASN A 1 117 ? 35.743 9.204 28.849 1.00 29.55 116 ASN A O 1
ATOM 887 N N . ILE A 1 118 ? 37.247 9.699 27.245 1.00 28.65 117 ILE A N 1
ATOM 888 C CA . ILE A 1 118 ? 37.370 11.064 27.695 1.00 26.63 117 ILE A CA 1
ATOM 889 C C . ILE A 1 118 ? 36.131 11.864 27.280 1.00 26.76 117 ILE A C 1
ATOM 890 O O . ILE A 1 118 ? 35.403 11.530 26.331 1.00 26.96 117 ILE A O 1
ATOM 895 N N . LYS A 1 119 ? 35.927 12.962 27.982 1.00 28.06 118 LYS A N 1
ATOM 896 C CA . LYS A 1 119 ? 34.819 13.854 27.674 1.00 33.22 118 LYS A CA 1
ATOM 897 C C . LYS A 1 119 ? 35.466 15.135 27.186 1.00 29.74 118 LYS A C 1
ATOM 898 O O . LYS A 1 119 ? 36.027 15.886 27.972 1.00 28.05 118 LYS A O 1
ATOM 904 N N . GLY A 1 120 ? 35.427 15.328 25.881 1.00 26.63 119 GLY A N 1
ATOM 905 C CA . GLY A 1 120 ? 36.196 16.360 25.219 1.00 28.29 119 GLY A CA 1
ATOM 906 C C . GLY A 1 120 ? 37.034 15.776 24.127 1.00 29.14 119 GLY A C 1
ATOM 907 O O . GLY A 1 120 ? 36.883 14.590 23.760 1.00 27.56 119 GLY A O 1
ATOM 908 N N . GLN A 1 121 ? 37.949 16.595 23.630 1.00 26.68 120 GLN A N 1
ATOM 909 C CA . GLN A 1 121 ? 38.904 16.149 22.637 1.00 29.58 120 GLN A CA 1
ATOM 910 C C . GLN A 1 121 ? 40.233 16.846 22.851 1.00 29.64 120 GLN A C 1
ATOM 911 O O . GLN A 1 121 ? 40.326 17.972 23.335 1.00 28.39 120 GLN A O 1
ATOM 917 N N . VAL A 1 122 ? 41.266 16.103 22.551 1.00 26.70 121 VAL A N 1
ATOM 918 C CA . VAL A 1 122 ? 42.607 16.570 22.661 1.00 25.74 121 VAL A CA 1
ATOM 919 C C . VAL A 1 122 ? 43.233 16.362 21.305 1.00 27.91 121 VAL A C 1
ATOM 920 O O . VAL A 1 122 ? 43.194 15.276 20.760 1.00 29.62 121 VAL A O 1
ATOM 924 N N . ILE A 1 123 ? 43.846 17.422 20.795 1.00 28.23 122 ILE A N 1
ATOM 925 C CA . ILE A 1 123 ? 44.336 17.488 19.441 1.00 26.90 122 ILE A CA 1
ATOM 926 C C . ILE A 1 123 ? 45.765 18.027 19.448 1.00 29.02 122 ILE A C 1
ATOM 927 O O . ILE A 1 123 ? 46.048 19.093 20.009 1.00 28.20 122 ILE A O 1
ATOM 932 N N . PRO A 1 124 ? 46.663 17.294 18.788 1.00 29.08 123 PRO A N 1
ATOM 933 C CA . PRO A 1 124 ? 48.008 17.829 18.651 1.00 27.77 123 PRO A CA 1
ATOM 934 C C . PRO A 1 124 ? 48.046 19.102 17.810 1.00 27.04 123 PRO A C 1
ATOM 935 O O . PRO A 1 124 ? 47.250 19.268 16.861 1.00 25.37 123 PRO A O 1
ATOM 939 N N . SER A 1 125 ? 48.939 20.022 18.160 1.00 26.14 124 SER A N 1
ATOM 940 C CA . SER A 1 125 ? 49.098 21.264 17.352 1.00 29.28 124 SER A CA 1
ATOM 941 C C . SER A 1 125 ? 49.517 20.929 15.924 1.00 26.81 124 SER A C 1
ATOM 942 O O . SER A 1 125 ? 49.177 21.637 14.973 1.00 28.76 124 SER A O 1
ATOM 945 N N . THR A 1 126 ? 50.243 19.830 15.780 1.00 28.24 125 THR A N 1
ATOM 946 C CA . THR A 1 126 ? 50.544 19.279 14.467 1.00 26.63 125 THR A CA 1
ATOM 947 C C . THR A 1 126 ? 50.796 17.796 14.575 1.00 29.29 125 THR A C 1
ATOM 948 O O . THR A 1 126 ? 51.178 17.268 15.622 1.00 29.26 125 THR A O 1
ATOM 952 N N . ASN A 1 127 ? 50.588 17.103 13.471 1.00 29.17 126 ASN A N 1
ATOM 953 C CA . ASN A 1 127 ? 50.923 15.702 13.382 1.00 29.65 126 ASN A CA 1
ATOM 954 C C . ASN A 1 127 ? 52.429 15.434 13.093 1.00 31.00 126 ASN A C 1
ATOM 955 O O . ASN A 1 127 ? 52.916 14.323 13.192 1.00 31.61 126 ASN A O 1
ATOM 960 N N . ALA A 1 128 ? 53.168 16.466 12.715 1.00 29.90 127 ALA A N 1
ATOM 961 C CA . ALA A 1 128 ? 54.576 16.315 12.349 1.00 29.19 127 ALA A CA 1
ATOM 962 C C . ALA A 1 128 ? 55.483 16.276 13.570 1.00 31.02 127 ALA A C 1
ATOM 963 O O . ALA A 1 128 ? 55.148 16.784 14.660 1.00 30.74 127 ALA A O 1
ATOM 965 N N . SER A 1 129 ? 56.628 15.618 13.380 1.00 28.18 128 SER A N 1
ATOM 966 C CA A SER A 1 129 ? 57.718 15.614 14.338 0.50 28.15 128 SER A CA 1
ATOM 967 C CA B SER A 1 129 ? 57.691 15.635 14.355 0.50 27.46 128 SER A CA 1
ATOM 968 C C . SER A 1 129 ? 58.453 16.943 14.212 1.00 27.74 128 SER A C 1
ATOM 969 O O . SER A 1 129 ? 59.030 17.234 13.171 1.00 27.68 128 SER A O 1
ATOM 974 N N . VAL A 1 130 ? 58.429 17.746 15.269 1.00 27.92 129 VAL A N 1
ATOM 975 C CA . VAL A 1 130 ? 59.089 19.054 15.240 1.00 24.31 129 VAL A CA 1
ATOM 976 C C . VAL A 1 130 ? 59.896 19.283 16.515 1.00 24.18 129 VAL A C 1
ATOM 977 O O . VAL A 1 130 ? 59.690 18.652 17.537 1.00 24.43 129 VAL A O 1
ATOM 981 N N . GLN A 1 131 ? 60.820 20.220 16.416 1.00 24.96 130 GLN A N 1
ATOM 982 C CA . GLN A 1 131 ? 61.580 20.751 17.527 1.00 26.51 130 GLN A CA 1
ATOM 983 C C . GLN A 1 131 ? 61.301 22.248 17.610 1.00 25.78 130 GLN A C 1
ATOM 984 O O . GLN A 1 131 ? 61.031 22.878 16.584 1.00 27.03 130 GLN A O 1
ATOM 990 N N . LEU A 1 132 ? 61.333 22.772 18.836 1.00 22.23 131 LEU A N 1
ATOM 991 C CA . LEU A 1 132 ? 61.148 24.158 19.111 1.00 24.73 131 LEU A CA 1
ATOM 992 C C . LEU A 1 132 ? 62.551 24.703 19.322 1.00 24.80 131 LEU A C 1
ATOM 993 O O . LEU A 1 132 ? 63.334 24.091 20.020 1.00 25.78 131 LEU A O 1
ATOM 998 N N . ASN A 1 133 ? 62.812 25.837 18.676 1.00 25.73 132 ASN A N 1
ATOM 999 C CA . ASN A 1 133 ? 64.039 26.580 18.720 1.00 26.07 132 ASN A CA 1
ATOM 1000 C C . ASN A 1 133 ? 63.723 28.023 19.126 1.00 25.49 132 ASN A C 1
ATOM 1001 O O . ASN A 1 133 ? 62.577 28.470 19.014 1.00 26.79 132 ASN A O 1
ATOM 1006 N N . ALA A 1 134 ? 64.717 28.737 19.637 1.00 27.09 133 ALA A N 1
ATOM 1007 C CA . ALA A 1 134 ? 64.566 30.152 19.977 1.00 26.14 133 ALA A CA 1
ATOM 1008 C C . ALA A 1 134 ? 65.659 31.011 19.363 1.00 28.05 133 ALA A C 1
ATOM 1009 O O . ALA A 1 134 ? 66.798 30.587 19.260 1.00 26.48 133 ALA A O 1
ATOM 1011 N N . VAL A 1 135 ? 65.294 32.230 18.963 1.00 26.71 134 VAL A N 1
ATOM 1012 C CA . VAL A 1 135 ? 66.267 33.264 18.671 1.00 27.86 134 VAL A CA 1
ATOM 1013 C C . VAL A 1 135 ? 66.364 34.168 19.890 1.00 30.35 134 VAL A C 1
ATOM 1014 O O . VAL A 1 135 ? 65.348 34.757 20.304 1.00 31.48 134 VAL A O 1
ATOM 1026 N N . GLU A 1 137 ? 67.735 37.618 22.149 1.00 40.96 136 GLU A N 1
ATOM 1027 C CA . GLU A 1 137 ? 67.783 39.069 21.857 1.00 43.97 136 GLU A CA 1
ATOM 1028 C C . GLU A 1 137 ? 69.069 39.463 21.123 1.00 44.02 136 GLU A C 1
ATOM 1029 O O . GLU A 1 137 ? 69.034 40.333 20.246 1.00 44.17 136 GLU A O 1
ATOM 1031 N N . ASP A 1 138 ? 70.183 38.821 21.481 1.00 42.36 137 ASP A N 1
ATOM 1032 C CA . ASP A 1 138 ? 71.473 39.068 20.825 1.00 42.93 137 ASP A CA 1
ATOM 1033 C C . ASP A 1 138 ? 71.629 38.354 19.475 1.00 42.06 137 ASP A C 1
ATOM 1034 O O . ASP A 1 138 ? 72.628 38.560 18.789 1.00 36.40 137 ASP A O 1
ATOM 1039 N N . GLY A 1 139 ? 70.660 37.504 19.111 1.00 40.37 138 GLY A N 1
ATOM 1040 C CA . GLY A 1 139 ? 70.660 36.837 17.799 1.00 38.09 138 GLY A CA 1
ATOM 1041 C C . GLY A 1 139 ? 71.110 35.379 17.793 1.00 35.13 138 GLY A C 1
ATOM 1042 O O . GLY A 1 139 ? 70.990 34.721 16.778 1.00 34.91 138 GLY A O 1
ATOM 1043 N N . GLU A 1 140 ? 71.613 34.895 18.928 1.00 31.77 139 GLU A N 1
ATOM 1044 C CA . GLU A 1 140 ? 71.903 33.499 19.154 1.00 32.81 139 GLU A CA 1
ATOM 1045 C C . GLU A 1 140 ? 70.704 32.565 18.938 1.00 29.86 139 GLU A C 1
ATOM 1046 O O . GLU A 1 140 ? 69.571 32.832 19.394 1.00 28.13 139 GLU A O 1
ATOM 1052 N N . ILE A 1 141 ? 70.955 31.468 18.229 1.00 28.40 140 ILE A N 1
ATOM 1053 C CA A ILE A 1 141 ? 69.932 30.453 18.037 0.50 28.60 140 ILE A CA 1
ATOM 1054 C CA B ILE A 1 141 ? 69.950 30.438 18.018 0.50 28.23 140 ILE A CA 1
ATOM 1055 C C . ILE A 1 141 ? 70.164 29.304 19.022 1.00 28.16 140 ILE A C 1
ATOM 1056 O O . ILE A 1 141 ? 71.266 28.775 19.157 1.00 28.44 140 ILE A O 1
ATOM 1065 N N . VAL A 1 142 ? 69.089 28.935 19.725 1.00 30.86 141 VAL A N 1
ATOM 1066 C CA . VAL A 1 142 ? 69.097 27.847 20.688 1.00 29.28 141 VAL A CA 1
ATOM 1067 C C . VAL A 1 142 ? 68.164 26.725 20.180 1.00 29.46 141 VAL A C 1
ATOM 1068 O O . VAL A 1 142 ? 67.041 26.989 19.738 1.00 26.89 141 VAL A O 1
ATOM 1072 N N . HIS A 1 143 ? 68.626 25.481 20.293 1.00 27.70 142 HIS A N 1
ATOM 1073 C CA . HIS A 1 143 ? 67.982 24.364 19.670 1.00 30.01 142 HIS A CA 1
ATOM 1074 C C . HIS A 1 143 ? 67.361 23.451 20.723 1.00 30.92 142 HIS A C 1
ATOM 1075 O O . HIS A 1 143 ? 68.053 22.871 21.551 1.00 32.18 142 HIS A O 1
ATOM 1082 N N . GLY A 1 144 ? 66.063 23.272 20.613 1.00 27.29 143 GLY A N 1
ATOM 1083 C CA . GLY A 1 144 ? 65.325 22.287 21.394 1.00 28.17 143 GLY A CA 1
ATOM 1084 C C . GLY A 1 144 ? 64.665 22.956 22.571 1.00 26.15 143 GLY A C 1
ATOM 1085 O O . GLY A 1 144 ? 65.197 23.926 23.145 1.00 28.51 143 GLY A O 1
ATOM 1086 N N . GLU A 1 145 ? 63.488 22.467 22.919 1.00 29.32 144 GLU A N 1
ATOM 1087 C CA . GLU A 1 145 ? 62.688 23.099 23.960 1.00 28.39 144 GLU A CA 1
ATOM 1088 C C . GLU A 1 145 ? 63.395 23.097 25.302 1.00 32.50 144 GLU A C 1
ATOM 1089 O O . GLU A 1 145 ? 63.234 24.041 26.071 1.00 35.60 144 GLU A O 1
ATOM 1095 N N . THR A 1 146 ? 64.206 22.064 25.555 1.00 34.94 145 THR A N 1
ATOM 1096 C CA . THR A 1 146 ? 64.928 21.900 26.825 1.00 38.37 145 THR A CA 1
ATOM 1097 C C . THR A 1 146 ? 65.987 23.015 27.043 1.00 39.88 145 THR A C 1
ATOM 1098 O O . THR A 1 146 ? 66.167 23.505 28.160 1.00 37.91 145 THR A O 1
ATOM 1102 N N . ASN A 1 147 ? 66.652 23.441 25.971 1.00 39.77 146 ASN A N 1
ATOM 1103 C CA . ASN A 1 147 ? 67.679 24.491 26.068 1.00 37.91 146 ASN A CA 1
ATOM 1104 C C . ASN A 1 147 ? 67.131 25.911 26.089 1.00 39.30 146 ASN A C 1
ATOM 1105 O O . ASN A 1 147 ? 67.817 26.834 26.528 1.00 42.81 146 ASN A O 1
ATOM 1110 N N . ILE A 1 148 ? 65.892 26.103 25.650 1.00 38.78 147 ILE A N 1
ATOM 1111 C CA . ILE A 1 148 ? 65.362 27.443 25.459 1.00 40.58 147 ILE A CA 1
ATOM 1112 C C . ILE A 1 148 ? 65.334 28.279 26.745 1.00 47.44 147 ILE A C 1
ATOM 1113 O O . ILE A 1 148 ? 65.732 29.445 26.709 1.00 46.94 147 ILE A O 1
ATOM 1118 N N . PRO A 1 149 ? 64.847 27.714 27.873 1.00 51.46 148 PRO A N 1
ATOM 1119 C CA . PRO A 1 149 ? 64.873 28.521 29.109 1.00 54.95 148 PRO A CA 1
ATOM 1120 C C . PRO A 1 149 ? 66.191 28.424 29.878 1.00 56.87 148 PRO A C 1
ATOM 1121 O O . PRO A 1 149 ? 66.408 29.208 30.799 1.00 57.57 148 PRO A O 1
ATOM 1125 N N . LYS A 1 150 ? 67.055 27.488 29.479 1.00 58.59 149 LYS A N 1
ATOM 1126 C CA . LYS A 1 150 ? 68.292 27.168 30.197 1.00 58.97 149 LYS A CA 1
ATOM 1127 C C . LYS A 1 150 ? 69.463 27.946 29.601 1.00 63.45 149 LYS A C 1
ATOM 1128 O O . LYS A 1 150 ? 70.610 27.490 29.594 1.00 65.67 149 LYS A O 1
ATOM 1132 N N . THR A 1 151 ? 69.173 29.143 29.097 1.00 65.40 150 THR A N 1
ATOM 1133 C CA . THR A 1 151 ? 70.217 30.033 28.619 1.00 65.73 150 THR A CA 1
ATOM 1134 C C . THR A 1 151 ? 70.259 31.154 29.648 1.00 66.59 150 THR A C 1
ATOM 1135 O O . THR A 1 151 ? 70.425 30.893 30.841 1.00 68.88 150 THR A O 1
ATOM 1137 N N . HIS A 1 152 ? 70.105 32.392 29.207 1.00 64.64 151 HIS A N 1
ATOM 1138 C CA . HIS A 1 152 ? 70.065 33.514 30.128 1.00 64.17 151 HIS A CA 1
ATOM 1139 C C . HIS A 1 152 ? 69.980 34.810 29.345 1.00 62.84 151 HIS A C 1
ATOM 1140 O O . HIS A 1 152 ? 70.615 35.817 29.710 1.00 63.67 151 HIS A O 1
ATOM 1142 N N . LYS A 1 153 ? 69.186 34.786 28.277 1.00 59.48 152 LYS A N 1
ATOM 1143 C CA . LYS A 1 153 ? 68.951 35.971 27.471 1.00 56.13 152 LYS A CA 1
ATOM 1144 C C . LYS A 1 153 ? 67.458 36.122 27.234 1.00 51.11 152 LYS A C 1
ATOM 1145 O O . LYS A 1 153 ? 66.705 35.198 27.416 1.00 46.57 152 LYS A O 1
ATOM 1147 N N . LYS A 1 154 ? 67.050 37.317 26.841 1.00 49.96 153 LYS A N 1
ATOM 1148 C CA . LYS A 1 154 ? 65.698 37.542 26.372 1.00 46.90 153 LYS A CA 1
ATOM 1149 C C . LYS A 1 154 ? 65.489 36.690 25.106 1.00 43.85 153 LYS A C 1
ATOM 1150 O O . LYS A 1 154 ? 66.320 36.681 24.185 1.00 40.90 153 LYS A O 1
ATOM 1154 N N . ILE A 1 155 ? 64.395 35.941 25.101 1.00 39.78 154 ILE A N 1
ATOM 1155 C CA . ILE A 1 155 ? 63.885 35.332 23.890 1.00 37.50 154 ILE A CA 1
ATOM 1156 C C . ILE A 1 155 ? 63.317 36.453 23.008 1.00 37.26 154 ILE A C 1
ATOM 1157 O O . ILE A 1 155 ? 62.496 37.258 23.456 1.00 37.14 154 ILE A O 1
ATOM 1162 N N . ASP A 1 156 ? 63.741 36.491 21.753 1.00 35.84 155 ASP A N 1
ATOM 1163 C CA . ASP A 1 156 ? 63.155 37.388 20.762 1.0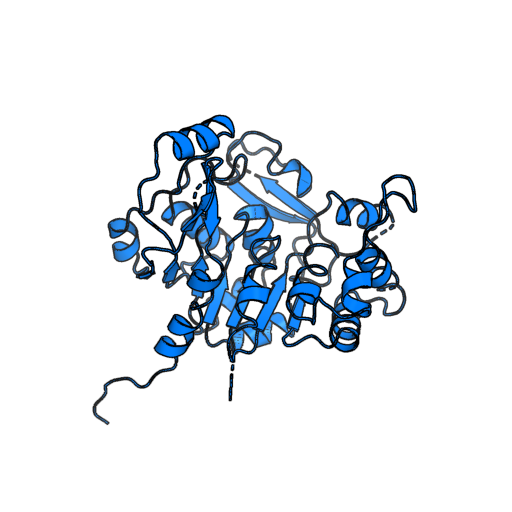0 37.33 155 ASP A CA 1
ATOM 1164 C C . ASP A 1 156 ? 61.924 36.716 20.134 1.00 33.64 155 ASP A C 1
ATOM 1165 O O . ASP A 1 156 ? 60.866 37.334 20.009 1.00 31.05 155 ASP A O 1
ATOM 1170 N N . ARG A 1 157 ? 62.096 35.464 19.718 1.00 27.94 156 ARG A N 1
ATOM 1171 C CA . ARG A 1 157 ? 61.029 34.654 19.167 1.00 27.93 156 ARG A CA 1
ATOM 1172 C C . ARG A 1 157 ? 61.337 33.161 19.243 1.00 28.02 156 ARG A C 1
ATOM 1173 O O . ARG A 1 157 ? 62.475 32.766 19.409 1.00 23.84 156 ARG A O 1
ATOM 1181 N N . VAL A 1 158 ? 60.298 32.346 19.147 1.00 26.00 157 VAL A N 1
ATOM 1182 C CA . VAL A 1 158 ? 60.485 30.923 19.006 1.00 27.95 157 VAL A CA 1
ATOM 1183 C C . VAL A 1 158 ? 60.004 30.516 17.656 1.00 27.14 157 VAL A C 1
ATOM 1184 O O . VAL A 1 158 ? 59.221 31.230 17.051 1.00 30.41 157 VAL A O 1
ATOM 1188 N N . PHE A 1 159 ? 60.497 29.370 17.193 1.00 26.56 158 PHE A N 1
ATOM 1189 C CA . PHE A 1 159 ? 60.102 28.835 15.902 1.00 23.77 158 PHE A CA 1
ATOM 1190 C C . PHE A 1 159 ? 60.276 27.326 15.862 1.00 24.83 158 PHE A C 1
ATOM 1191 O O . PHE A 1 159 ? 60.977 26.733 16.698 1.00 23.67 158 PHE A O 1
ATOM 1199 N N . LEU A 1 160 ? 59.561 26.701 14.929 1.00 23.42 159 LEU A N 1
ATOM 1200 C CA . LEU A 1 160 ? 59.593 25.294 14.768 1.00 22.73 159 LEU A CA 1
ATOM 1201 C C . LEU A 1 160 ? 60.518 24.888 13.618 1.00 24.32 159 LEU A C 1
ATOM 1202 O O . LEU A 1 160 ? 60.650 25.590 12.618 1.00 25.05 159 LEU A O 1
ATOM 1207 N N . GLU A 1 161 ? 61.120 23.723 13.792 1.00 25.33 160 GLU A N 1
ATOM 1208 C CA . GLU A 1 161 ? 61.916 23.062 12.779 1.00 28.84 160 GLU A CA 1
ATOM 1209 C C . GLU A 1 161 ? 61.399 21.621 12.624 1.00 27.21 160 GLU A C 1
ATOM 1210 O O . GLU A 1 161 ? 61.404 20.866 13.590 1.00 28.75 160 GLU A O 1
ATOM 1216 N N . PRO A 1 162 ? 60.933 21.233 11.417 1.00 30.02 161 PRO A N 1
ATOM 1217 C CA . PRO A 1 162 ? 60.673 22.056 10.229 1.00 31.27 161 PRO A CA 1
ATOM 1218 C C . PRO A 1 162 ? 59.573 23.065 10.505 1.00 31.53 161 PRO A C 1
ATOM 1219 O O . PRO A 1 162 ? 58.750 22.851 11.375 1.00 28.14 161 PRO A O 1
ATOM 1223 N N . SER A 1 163 ? 59.602 24.175 9.797 1.00 32.43 162 SER A N 1
ATOM 1224 C CA . SER A 1 163 ? 58.633 25.237 10.003 1.00 35.21 162 SER A CA 1
ATOM 1225 C C . SER A 1 163 ? 57.363 25.059 9.156 1.00 36.28 162 SER A C 1
ATOM 1226 O O . SER A 1 163 ? 56.334 25.647 9.476 1.00 38.19 162 SER A O 1
ATOM 1229 N N . ASP A 1 164 ? 57.432 24.247 8.106 1.00 38.56 163 ASP A N 1
ATOM 1230 C CA . ASP A 1 164 ? 56.362 24.138 7.111 1.00 42.48 163 ASP A CA 1
ATOM 1231 C C . ASP A 1 164 ? 55.169 23.272 7.564 1.00 42.98 163 ASP A C 1
ATOM 1232 O O . ASP A 1 164 ? 54.355 22.853 6.753 1.00 50.10 163 ASP A O 1
ATOM 1237 N N . VAL A 1 165 ? 55.020 23.041 8.851 1.00 39.23 164 VAL A N 1
ATOM 1238 C CA . VAL A 1 165 ? 54.051 22.053 9.331 1.00 34.97 164 VAL A CA 1
ATOM 1239 C C . VAL A 1 165 ? 52.583 22.524 9.347 1.00 35.44 164 VAL A C 1
ATOM 1240 O O . VAL A 1 165 ? 52.292 23.718 9.546 1.00 35.20 164 VAL A O 1
ATOM 1244 N N . GLU A 1 166 ? 51.687 21.547 9.181 1.00 33.66 165 GLU A N 1
ATOM 1245 C CA . GLU A 1 166 ? 50.253 21.759 9.099 1.00 32.83 165 GLU A CA 1
ATOM 1246 C C . GLU A 1 166 ? 49.548 21.421 10.424 1.00 28.38 165 GLU A C 1
ATOM 1247 O O . GLU A 1 166 ? 49.982 20.547 11.155 1.00 27.33 165 GLU A O 1
ATOM 1253 N N . PRO A 1 167 ? 48.445 22.142 10.731 1.00 29.62 166 PRO A N 1
ATOM 1254 C CA . PRO A 1 167 ? 47.635 21.833 11.885 1.00 29.57 166 PRO A CA 1
ATOM 1255 C C . PRO A 1 167 ? 46.804 20.586 11.574 1.00 30.94 166 PRO A C 1
ATOM 1256 O O . PRO A 1 167 ? 46.795 20.114 10.443 1.00 33.31 166 PRO A O 1
ATOM 1268 N N . ASN A 1 169 ? 43.071 19.044 11.038 1.00 28.67 168 ASN A N 1
ATOM 1269 C CA . ASN A 1 169 ? 41.765 19.600 10.624 1.00 30.35 168 ASN A CA 1
ATOM 1270 C C . ASN A 1 169 ? 40.784 19.868 11.780 1.00 29.90 168 ASN A C 1
ATOM 1271 O O . ASN A 1 169 ? 40.040 20.838 11.767 1.00 28.17 168 ASN A O 1
ATOM 1276 N N . GLU A 1 170 ? 40.811 19.005 12.778 1.00 27.39 169 GLU A N 1
ATOM 1277 C CA . GLU A 1 170 ? 39.915 19.091 13.889 1.00 29.48 169 GLU A CA 1
ATOM 1278 C C . GLU A 1 170 ? 40.209 20.315 14.770 1.00 27.43 169 GLU A C 1
ATOM 1279 O O . GLU A 1 170 ? 39.277 20.858 15.387 1.00 28.08 169 GLU A O 1
ATOM 1285 N N . ALA A 1 171 ? 41.473 20.757 14.805 1.00 27.16 170 ALA A N 1
ATOM 1286 C CA . ALA A 1 171 ? 41.859 21.940 15.567 1.00 26.79 170 ALA A CA 1
ATOM 1287 C C . ALA A 1 171 ? 41.317 23.159 14.904 1.00 28.96 170 ALA A C 1
ATOM 1288 O O . ALA A 1 171 ? 40.797 24.037 15.576 1.00 32.64 170 ALA A O 1
ATOM 1290 N N . ILE A 1 172 ? 41.433 23.216 13.586 1.00 28.36 171 ILE A N 1
ATOM 1291 C CA . ILE A 1 172 ? 40.926 24.330 12.836 1.00 29.35 171 ILE A CA 1
ATOM 1292 C C . ILE A 1 172 ? 39.416 24.437 12.946 1.00 27.31 171 ILE A C 1
ATOM 1293 O O . ILE A 1 172 ? 38.891 25.513 13.175 1.00 26.95 171 ILE A O 1
ATOM 1298 N N . GLU A 1 173 ? 38.717 23.326 12.772 1.00 28.32 172 GLU A N 1
ATOM 1299 C CA . GLU A 1 173 ? 37.264 23.303 12.937 1.00 29.72 172 GLU A CA 1
ATOM 1300 C C . GLU A 1 173 ? 36.836 23.767 14.343 1.00 28.38 172 GLU A C 1
ATOM 1301 O O . GLU A 1 173 ? 35.854 24.497 14.527 1.00 29.59 172 GLU A O 1
ATOM 1307 N N . ALA A 1 174 ? 37.555 23.321 15.362 1.00 26.42 173 ALA A N 1
ATOM 1308 C CA . ALA A 1 174 ? 37.247 23.764 16.742 1.00 25.10 173 ALA A CA 1
ATOM 1309 C C . ALA A 1 174 ? 37.435 25.280 16.921 1.00 23.02 173 ALA A C 1
ATOM 1310 O O . ALA A 1 174 ? 36.635 25.953 17.584 1.00 23.37 173 ALA A O 1
ATOM 1312 N N . LEU A 1 175 ? 38.500 25.837 16.358 1.00 24.51 174 LEU A N 1
ATOM 1313 C CA . LEU A 1 175 ? 38.705 27.287 16.414 1.00 23.24 174 LEU A CA 1
ATOM 1314 C C . LEU A 1 175 ? 37.613 28.057 15.678 1.00 23.62 174 LEU A C 1
ATOM 1315 O O . LEU A 1 175 ? 37.090 29.038 16.186 1.00 23.37 174 LEU A O 1
ATOM 1320 N N . GLU A 1 176 ? 37.231 27.570 14.516 1.00 22.80 175 GLU A N 1
ATOM 1321 C CA . GLU A 1 176 ? 36.150 28.181 13.731 1.00 26.65 175 GLU A CA 1
ATOM 1322 C C . GLU A 1 176 ? 34.820 28.209 14.471 1.00 25.44 175 GLU A C 1
ATOM 1323 O O . GLU A 1 176 ? 34.053 29.174 14.357 1.00 23.87 175 GLU A O 1
ATOM 1329 N N . GLN A 1 177 ? 34.533 27.143 15.224 1.00 25.58 176 GLN A N 1
ATOM 1330 C CA . GLN A 1 177 ? 33.216 26.972 15.822 1.00 25.71 176 GLN A CA 1
ATOM 1331 C C . GLN A 1 177 ? 33.154 27.195 17.323 1.00 26.50 176 GLN A C 1
ATOM 1332 O O . GLN A 1 177 ? 32.112 26.987 17.934 1.00 26.63 176 GLN A O 1
ATOM 1338 N N . ALA A 1 178 ? 34.257 27.673 17.899 1.00 25.49 177 ALA A N 1
ATOM 1339 C CA . ALA A 1 178 ? 34.318 27.922 19.314 1.00 26.24 177 ALA A CA 1
ATOM 1340 C C . ALA A 1 178 ? 33.406 29.085 19.733 1.00 27.68 177 ALA A C 1
ATOM 1341 O O . ALA A 1 178 ? 33.126 30.001 18.950 1.00 24.98 177 ALA A O 1
ATOM 1343 N N . ASP A 1 179 ? 32.922 29.000 20.968 1.00 24.11 178 ASP A N 1
ATOM 1344 C CA . ASP A 1 179 ? 32.299 30.106 21.664 1.00 27.24 178 ASP A CA 1
ATOM 1345 C C . ASP A 1 179 ? 33.364 30.943 22.358 1.00 24.63 178 ASP A C 1
ATOM 1346 O O . ASP A 1 179 ? 33.187 32.124 22.558 1.00 26.67 178 ASP A O 1
ATOM 1351 N N . LEU A 1 180 ? 34.439 30.306 22.778 1.00 22.27 179 LEU A N 1
ATOM 1352 C CA . LEU A 1 180 ? 35.529 30.992 23.432 1.00 23.23 179 LEU A CA 1
ATOM 1353 C C . LEU A 1 180 ? 36.819 30.207 23.278 1.00 21.69 179 LEU A C 1
ATOM 1354 O O . LEU A 1 180 ? 36.845 28.952 23.398 1.00 22.19 179 LEU A O 1
ATOM 1359 N N . ILE A 1 181 ? 37.903 30.933 23.039 1.00 20.32 180 ILE A N 1
ATOM 1360 C CA . ILE A 1 181 ? 39.236 30.341 22.887 1.00 23.98 180 ILE A CA 1
ATOM 1361 C C . ILE A 1 181 ? 40.137 30.887 23.996 1.00 24.64 180 ILE A C 1
ATOM 1362 O O . ILE A 1 181 ? 40.212 32.090 24.197 1.00 24.48 180 ILE A O 1
ATOM 1367 N N . VAL A 1 182 ? 40.753 29.988 24.747 1.00 20.08 181 VAL A N 1
ATOM 1368 C CA . VAL A 1 182 ? 41.595 30.337 25.878 1.00 19.44 181 VAL A CA 1
ATOM 1369 C C . VAL A 1 182 ? 43.044 29.951 25.576 1.00 20.74 181 VAL A C 1
ATOM 1370 O O . VAL A 1 182 ? 43.352 28.794 25.249 1.00 25.25 181 VAL A O 1
ATOM 1374 N N . LEU A 1 183 ? 43.929 30.935 25.693 1.00 22.27 182 LEU A N 1
ATOM 1375 C CA . LEU A 1 183 ? 45.361 30.714 25.626 1.00 23.66 182 LEU A CA 1
ATOM 1376 C C . LEU A 1 183 ? 45.982 30.819 27.009 1.00 25.54 182 LEU A C 1
ATOM 1377 O O . LEU A 1 183 ? 45.789 31.797 27.723 1.00 25.36 182 LEU A O 1
ATOM 1382 N N . GLY A 1 184 ? 46.692 29.766 27.379 1.00 27.82 183 GLY A N 1
ATOM 1383 C CA . GLY A 1 184 ? 47.301 29.708 28.679 1.00 30.78 183 GLY A CA 1
ATOM 1384 C C . GLY A 1 184 ? 46.319 29.236 29.729 1.00 29.74 183 GLY A C 1
ATOM 1385 O O . GLY A 1 184 ? 45.184 28.827 29.424 1.00 28.10 183 GLY A O 1
ATOM 1386 N N . PRO A 1 185 ? 46.769 29.200 30.974 1.00 28.08 184 PRO A N 1
ATOM 1387 C CA . PRO A 1 185 ? 48.057 29.607 31.489 1.00 28.34 184 PRO A CA 1
ATOM 1388 C C . PRO A 1 185 ? 49.143 28.544 31.198 1.00 29.66 184 PRO A C 1
ATOM 1389 O O . PRO A 1 185 ? 48.843 27.372 30.959 1.00 31.85 184 PRO A O 1
ATOM 1393 N N . GLY A 1 186 ? 50.395 28.956 31.212 1.00 31.95 185 GLY A N 1
ATOM 1394 C CA . GLY A 1 186 ? 51.500 28.064 30.895 1.00 30.14 185 GLY A CA 1
ATOM 1395 C C . GLY A 1 186 ? 52.665 28.945 30.571 1.00 30.94 185 GLY A C 1
ATOM 1396 O O . GLY A 1 186 ? 52.530 30.159 30.501 1.00 33.32 185 GLY A O 1
ATOM 1397 N N . SER A 1 187 ? 53.809 28.331 30.372 1.00 28.95 186 SER A N 1
ATOM 1398 C CA . SER A 1 187 ? 54.984 28.988 29.854 1.00 31.58 186 SER A CA 1
ATOM 1399 C C . SER A 1 187 ? 54.703 29.653 28.538 1.00 29.06 186 SER A C 1
ATOM 1400 O O . SER A 1 187 ? 54.305 29.018 27.580 1.00 29.42 186 SER A O 1
ATOM 1403 N N . LEU A 1 188 ? 54.957 30.940 28.482 1.00 27.05 187 LEU A N 1
ATOM 1404 C CA . LEU A 1 188 ? 54.530 31.733 27.346 1.00 26.21 187 LEU A CA 1
ATOM 1405 C C . LEU A 1 188 ? 55.086 31.182 26.038 1.00 26.59 187 LEU A C 1
ATOM 1406 O O . LEU A 1 188 ? 54.321 30.913 25.100 1.00 26.38 187 LEU A O 1
ATOM 1411 N N . TYR A 1 189 ? 56.403 31.002 25.959 1.00 26.87 188 TYR A N 1
ATOM 1412 C CA . TYR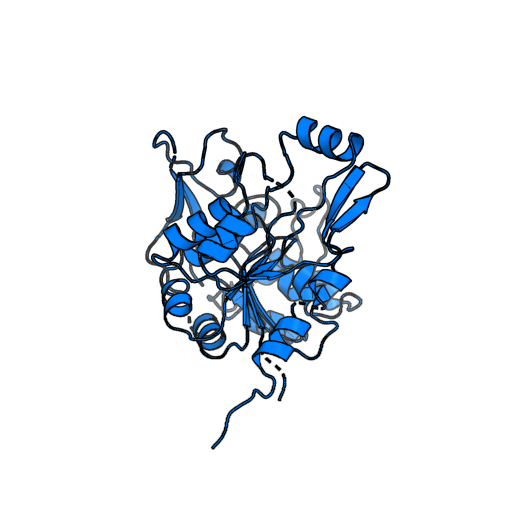 A 1 189 ? 56.998 30.545 24.692 1.00 26.28 188 TYR A CA 1
ATOM 1413 C C . TYR A 1 189 ? 56.916 29.083 24.449 1.00 27.28 188 TYR A C 1
ATOM 1414 O O . TYR A 1 189 ? 56.525 28.644 23.357 1.00 30.73 188 TYR A O 1
ATOM 1423 N N . THR A 1 190 ? 57.271 28.292 25.454 1.00 28.02 189 THR A N 1
ATOM 1424 C CA . THR A 1 190 ? 57.350 26.862 25.248 1.00 29.15 189 THR A CA 1
ATOM 1425 C C . THR A 1 190 ? 56.041 26.141 25.316 1.00 28.76 189 THR A C 1
ATOM 1426 O O . THR A 1 190 ? 55.896 25.116 24.665 1.00 33.00 189 THR A O 1
ATOM 1430 N N . SER A 1 191 ? 55.061 26.660 26.058 1.00 29.88 190 SER A N 1
ATOM 1431 C CA . SER A 1 191 ? 53.757 26.017 26.115 1.00 29.27 190 SER A CA 1
ATOM 1432 C C . SER A 1 191 ? 52.688 26.670 25.250 1.00 31.68 190 SER A C 1
ATOM 1433 O O . SER A 1 191 ? 51.853 25.963 24.709 1.00 33.63 190 SER A O 1
ATOM 1436 N N . VAL A 1 192 ? 52.672 27.997 25.144 1.00 26.68 191 VAL A N 1
ATOM 1437 C CA . VAL A 1 192 ? 51.585 28.653 24.404 1.00 28.17 191 VAL A CA 1
ATOM 1438 C C . VAL A 1 192 ? 51.962 28.989 22.968 1.00 26.44 191 VAL A C 1
ATOM 1439 O O . VAL A 1 192 ? 51.309 28.529 22.009 1.00 27.18 191 VAL A O 1
ATOM 1443 N N . ILE A 1 193 ? 53.007 29.786 22.829 1.00 27.70 192 ILE A N 1
ATOM 1444 C CA . ILE A 1 193 ? 53.437 30.286 21.512 1.00 26.18 192 ILE A CA 1
ATOM 1445 C C . ILE A 1 193 ? 53.883 29.168 20.621 1.00 26.33 192 ILE A C 1
ATOM 1446 O O . ILE A 1 193 ? 53.633 29.211 19.444 1.00 29.64 192 ILE A O 1
ATOM 1451 N N . SER A 1 194 ? 54.462 28.119 21.180 1.00 25.75 193 SER A N 1
ATOM 1452 C CA . SER A 1 194 ? 54.836 26.978 20.400 1.00 25.97 193 SER A CA 1
ATOM 1453 C C . SER A 1 194 ? 53.689 26.410 19.533 1.00 28.49 193 SER A C 1
ATOM 1454 O O . SER A 1 194 ? 53.921 25.934 18.425 1.00 26.80 193 SER A O 1
ATOM 1457 N N . ASN A 1 195 ? 52.456 26.475 20.013 1.00 25.71 194 ASN A N 1
ATOM 1458 C CA . ASN A 1 195 ? 51.271 26.099 19.185 1.00 26.99 194 ASN A CA 1
ATOM 1459 C C . ASN A 1 195 ? 51.006 27.096 18.069 1.00 23.31 194 ASN A C 1
ATOM 1460 O O . ASN A 1 195 ? 50.589 26.729 16.993 1.00 27.61 194 ASN A O 1
ATOM 1465 N N . LEU A 1 196 ? 51.222 28.375 18.371 1.00 25.69 195 LEU A N 1
ATOM 1466 C CA . LEU A 1 196 ? 50.939 29.473 17.439 1.00 24.10 195 LEU A CA 1
ATOM 1467 C C . LEU A 1 196 ? 51.976 29.527 16.313 1.00 26.41 195 LEU A C 1
ATOM 1468 O O . LEU A 1 196 ? 51.763 30.192 15.278 1.00 24.28 195 LEU A O 1
ATOM 1473 N N . CYS A 1 197 ? 53.100 28.844 16.525 1.00 26.44 196 CYS A N 1
ATOM 1474 C CA . CYS A 1 197 ? 54.145 28.680 15.507 1.00 27.09 196 CYS A CA 1
ATOM 1475 C C . CYS A 1 197 ? 53.670 27.834 14.346 1.00 28.65 196 CYS A C 1
ATOM 1476 O O . CYS A 1 197 ? 54.222 27.929 13.277 1.00 30.52 196 CYS A O 1
ATOM 1479 N N . VAL A 1 198 ? 52.631 27.036 14.569 1.00 25.51 197 VAL A N 1
ATOM 1480 C CA . VAL A 1 198 ? 51.962 26.324 13.480 1.00 27.64 197 VAL A CA 1
ATOM 1481 C C . VAL A 1 198 ? 51.114 27.353 12.743 1.00 28.49 197 VAL A C 1
ATOM 1482 O O . VAL A 1 198 ? 50.140 27.883 13.266 1.00 25.29 197 VAL A O 1
ATOM 1486 N N . LYS A 1 199 ? 51.523 27.678 11.531 1.00 28.95 198 LYS A N 1
ATOM 1487 C CA . LYS A 1 199 ? 50.934 28.815 10.821 1.00 30.24 198 LYS A CA 1
ATOM 1488 C C . LYS A 1 199 ? 49.400 28.751 10.694 1.00 28.60 198 LYS A C 1
ATOM 1489 O O . LYS A 1 199 ? 48.716 29.761 10.926 1.00 29.42 198 LYS A O 1
ATOM 1492 N N . GLY A 1 200 ? 48.867 27.573 10.387 1.00 28.22 199 GLY A N 1
ATOM 1493 C CA . GLY A 1 200 ? 47.422 27.387 10.239 1.00 28.05 199 GLY A CA 1
ATOM 1494 C C . GLY A 1 200 ? 46.632 27.656 11.518 1.00 28.13 199 GLY A C 1
ATOM 1495 O O . GLY A 1 200 ? 45.462 28.042 11.454 1.00 28.92 199 GLY A O 1
ATOM 1496 N N . ILE A 1 201 ? 47.257 27.462 12.679 1.00 26.48 200 ILE A N 1
ATOM 1497 C CA A ILE A 1 201 ? 46.607 27.763 13.974 0.50 25.34 200 ILE A CA 1
ATOM 1498 C CA B ILE A 1 201 ? 46.622 27.763 13.983 0.50 26.07 200 ILE A CA 1
ATOM 1499 C C . ILE A 1 201 ? 46.506 29.258 14.176 1.00 25.64 200 ILE A C 1
ATOM 1500 O O . ILE A 1 201 ? 45.433 29.771 14.525 1.00 23.99 200 ILE A O 1
ATOM 1509 N N . SER A 1 202 ? 47.601 29.964 13.936 1.00 26.32 201 SER A N 1
ATOM 1510 C CA . SER A 1 202 ? 47.587 31.432 13.981 1.00 27.83 201 SER A CA 1
ATOM 1511 C C . SER A 1 202 ? 46.605 32.038 12.964 1.00 27.73 201 SER A C 1
ATOM 1512 O O . SER A 1 202 ? 45.837 32.955 13.292 1.00 24.61 201 SER A O 1
ATOM 1515 N N . GLU A 1 203 ? 46.580 31.495 11.750 1.00 26.89 202 GLU A N 1
ATOM 1516 C CA . GLU A 1 203 ? 45.630 31.986 10.742 1.00 26.65 202 GLU A CA 1
ATOM 1517 C C . GLU A 1 203 ? 44.166 31.779 11.171 1.00 26.64 202 GLU A C 1
ATOM 1518 O O . GLU A 1 203 ? 43.347 32.693 11.034 1.00 28.07 202 GLU A O 1
ATOM 1524 N N . ALA A 1 204 ? 43.856 30.601 11.710 1.00 23.78 203 ALA A N 1
ATOM 1525 C CA . ALA A 1 204 ? 42.531 30.324 12.255 1.00 26.64 203 ALA A CA 1
ATOM 1526 C C . ALA A 1 204 ? 42.142 31.255 13.356 1.00 25.85 203 ALA A C 1
ATOM 1527 O O . ALA A 1 204 ? 40.997 31.712 13.380 1.00 29.98 203 ALA A O 1
ATOM 1529 N N . LEU A 1 205 ? 43.073 31.600 14.248 1.00 27.17 204 LEU A N 1
ATOM 1530 C CA . LEU A 1 205 ? 42.814 32.557 15.321 1.00 30.01 204 LEU A CA 1
ATOM 1531 C C . LEU A 1 205 ? 42.401 33.895 14.789 1.00 28.62 204 LEU A C 1
ATOM 1532 O O . LEU A 1 205 ? 41.524 34.528 15.347 1.00 30.15 204 LEU A O 1
ATOM 1537 N N . LEU A 1 206 ? 43.049 34.356 13.722 1.00 27.35 205 LEU A N 1
ATOM 1538 C CA . LEU A 1 206 ? 42.699 35.643 13.130 1.00 27.81 205 LEU A CA 1
ATOM 1539 C C . LEU A 1 206 ? 41.396 35.608 12.324 1.00 27.94 205 LEU A C 1
ATOM 1540 O O . LEU A 1 206 ? 40.721 36.632 12.190 1.00 26.67 205 LEU A O 1
ATOM 1545 N N . ARG A 1 207 ? 41.077 34.451 11.751 1.00 22.26 206 ARG A N 1
ATOM 1546 C CA . ARG A 1 207 ? 39.906 34.297 10.899 1.00 23.57 206 ARG A CA 1
ATOM 1547 C C . ARG A 1 207 ? 38.615 34.227 11.734 1.00 22.97 206 ARG A C 1
ATOM 1548 O O . ARG A 1 207 ? 37.581 34.823 11.406 1.00 26.87 206 ARG A O 1
ATOM 1556 N N . THR A 1 208 ? 38.677 33.499 12.812 1.00 24.86 207 THR A N 1
ATOM 1557 C CA . THR A 1 208 ? 37.492 33.233 13.611 1.00 25.78 207 THR A CA 1
ATOM 1558 C C . THR A 1 208 ? 37.006 34.481 14.353 1.00 26.07 207 THR A C 1
ATOM 1559 O O . THR A 1 208 ? 37.794 35.329 14.768 1.00 24.94 207 THR A O 1
ATOM 1563 N N . SER A 1 209 ? 35.677 34.542 14.460 1.00 26.68 208 SER A N 1
ATOM 1564 C CA A SER A 1 209 ? 35.060 35.566 15.290 0.50 24.50 208 SER A CA 1
ATOM 1565 C CA B SER A 1 209 ? 34.833 35.427 15.234 0.50 26.87 208 SER A CA 1
ATOM 1566 C C . SER A 1 209 ? 34.853 35.122 16.717 1.00 25.92 208 SER A C 1
ATOM 1567 O O . SER A 1 209 ? 34.356 35.880 17.492 1.00 25.85 208 SER A O 1
ATOM 1572 N N . ALA A 1 210 ? 35.295 33.913 17.079 1.00 27.08 209 ALA A N 1
ATOM 1573 C CA . ALA A 1 210 ? 35.250 33.496 18.466 1.00 25.33 209 ALA A CA 1
ATOM 1574 C C . ALA A 1 210 ? 36.212 34.379 19.251 1.00 27.46 209 ALA A C 1
ATOM 1575 O O . ALA A 1 210 ? 37.327 34.628 18.807 1.00 26.94 209 ALA A O 1
ATOM 1577 N N . PRO A 1 211 ? 35.783 34.886 20.412 1.00 25.84 210 PRO A N 1
ATOM 1578 C CA . PRO A 1 211 ? 36.700 35.710 21.160 1.00 28.07 210 PRO A CA 1
ATOM 1579 C C . PRO A 1 211 ? 37.817 34.909 21.849 1.00 27.00 210 PRO A C 1
ATOM 1580 O O . PRO A 1 211 ? 37.674 33.699 22.121 1.00 25.33 210 PRO A O 1
ATOM 1584 N N . LYS A 1 212 ? 38.912 35.608 22.111 1.00 23.65 211 LYS A N 1
ATOM 1585 C CA . LYS A 1 212 ? 40.133 35.019 22.626 1.00 24.15 211 LYS A CA 1
ATOM 1586 C C . LYS A 1 212 ? 40.490 35.634 23.972 1.00 24.61 211 LYS A C 1
ATOM 1587 O O . LYS A 1 212 ? 40.574 36.847 24.112 1.00 24.73 211 LYS A O 1
ATOM 1593 N N . LEU A 1 213 ? 40.758 34.755 24.929 1.00 24.45 212 LEU A N 1
ATOM 1594 C CA . LEU A 1 213 ? 41.136 35.069 26.272 1.00 24.19 212 LEU A CA 1
ATOM 1595 C C . LEU A 1 213 ? 42.558 34.567 26.496 1.00 26.01 212 LEU A C 1
ATOM 1596 O O . LEU A 1 213 ? 42.874 33.466 26.138 1.00 23.50 212 LEU A O 1
ATOM 1601 N N . TYR A 1 214 ? 43.384 35.413 27.106 1.00 25.23 213 TYR A N 1
ATOM 1602 C CA . TYR A 1 214 ? 44.665 35.039 27.593 1.00 24.63 213 TYR A CA 1
ATOM 1603 C C . TYR A 1 214 ? 44.588 34.920 29.099 1.00 27.12 213 TYR A C 1
ATOM 1604 O O . TYR A 1 214 ? 44.097 35.822 29.748 1.00 23.09 213 TYR A O 1
ATOM 1613 N N . VAL A 1 215 ? 45.071 33.803 29.662 1.00 25.08 214 VAL A N 1
ATOM 1614 C CA . VAL A 1 215 ? 45.143 33.682 31.114 1.00 27.61 214 VAL A CA 1
ATOM 1615 C C . VAL A 1 215 ? 46.602 33.952 31.483 1.00 27.57 214 VAL A C 1
ATOM 1616 O O . VAL A 1 215 ? 47.489 33.201 31.107 1.00 25.65 214 VAL A O 1
ATOM 1620 N N . SER A 1 216 ? 46.830 35.053 32.171 1.00 28.08 215 SER A N 1
ATOM 1621 C CA . SER A 1 216 ? 48.176 35.454 32.560 1.00 29.42 215 SER A CA 1
ATOM 1622 C C . SER A 1 216 ? 48.768 34.551 33.623 1.00 30.04 215 SER A C 1
ATOM 1623 O O . SER A 1 216 ? 48.080 34.093 34.530 1.00 31.42 215 SER A O 1
ATOM 1626 N N . ASN A 1 217 ? 50.079 34.394 33.564 1.00 33.57 216 ASN A N 1
ATOM 1627 C CA . ASN A 1 217 ? 50.833 33.792 34.639 1.00 31.81 216 ASN A CA 1
ATOM 1628 C C . ASN A 1 217 ? 50.861 34.737 35.826 1.00 29.83 216 ASN A C 1
ATOM 1629 O O . ASN A 1 217 ? 50.872 35.973 35.667 1.00 33.35 216 ASN A O 1
ATOM 1634 N N . VAL A 1 218 ? 50.897 34.151 37.018 1.00 32.90 217 VAL A N 1
ATOM 1635 C CA . VAL A 1 218 ? 50.971 34.920 38.235 1.00 34.57 217 VAL A CA 1
ATOM 1636 C C . VAL A 1 218 ? 52.356 35.575 38.321 1.00 33.06 217 VAL A C 1
ATOM 1637 O O . VAL A 1 218 ? 52.475 36.768 38.612 1.00 31.61 217 VAL A O 1
ATOM 1649 N N . THR A 1 220 ? 56.561 35.973 36.729 1.00 34.01 219 THR A N 1
ATOM 1650 C CA . THR A 1 220 ? 57.422 35.891 35.546 1.00 36.20 219 THR A CA 1
ATOM 1651 C C . THR A 1 220 ? 58.194 34.571 35.594 1.00 37.98 219 THR A C 1
ATOM 1652 O O . THR A 1 220 ? 58.391 33.993 36.648 1.00 36.18 219 THR A O 1
ATOM 1656 N N . GLN A 1 221 ? 58.611 34.082 34.439 1.00 42.58 220 GLN A N 1
ATOM 1657 C CA . GLN A 1 221 ? 59.255 32.778 34.361 1.00 43.73 220 GLN A CA 1
ATOM 1658 C C . GLN A 1 221 ? 60.681 32.931 33.937 1.00 45.01 220 GLN A C 1
ATOM 1659 O O . GLN A 1 221 ? 60.938 33.450 32.854 1.00 42.49 220 GLN A O 1
ATOM 1665 N N . PRO A 1 222 ? 61.616 32.461 34.785 1.00 46.02 221 PRO A N 1
ATOM 1666 C CA . PRO A 1 222 ? 63.037 32.654 34.505 1.00 46.09 221 PRO A CA 1
ATOM 1667 C C . PRO A 1 222 ? 63.439 31.963 33.192 1.00 42.47 221 PRO A C 1
ATOM 1668 O O . PRO A 1 222 ? 63.177 30.768 33.005 1.00 43.43 221 PRO A O 1
ATOM 1672 N N . GLY A 1 223 ? 64.008 32.742 32.280 1.00 42.25 222 GLY A N 1
ATOM 1673 C CA . GLY A 1 223 ? 64.422 32.240 30.969 1.00 45.08 222 GLY A CA 1
ATOM 1674 C C . GLY A 1 223 ? 63.373 32.371 29.867 1.00 46.32 222 GLY A C 1
ATOM 1675 O O . GLY A 1 223 ? 63.665 32.080 28.700 1.00 49.59 222 GLY A O 1
ATOM 1676 N N . GLU A 1 224 ? 62.158 32.810 30.205 1.00 40.83 223 GLU A N 1
ATOM 1677 C CA . GLU A 1 224 ? 61.115 33.006 29.195 1.00 38.16 223 GLU A CA 1
ATOM 1678 C C . GLU A 1 224 ? 60.506 34.412 29.236 1.00 37.44 223 GLU A C 1
ATOM 1679 O O . GLU A 1 224 ? 60.411 35.076 28.204 1.00 40.00 223 GLU A O 1
ATOM 1685 N N . THR A 1 225 ? 60.126 34.889 30.420 1.00 34.86 224 THR A N 1
ATOM 1686 C CA . THR A 1 225 ? 59.386 36.137 30.548 1.00 34.80 224 THR A CA 1
ATOM 1687 C C . THR A 1 225 ? 59.891 37.092 31.653 1.00 36.27 224 THR A C 1
ATOM 1688 O O . THR A 1 225 ? 59.115 37.866 32.213 1.00 34.59 224 THR A O 1
ATOM 1692 N N . ASP A 1 226 ? 61.177 37.043 31.962 1.00 36.46 225 ASP A N 1
ATOM 1693 C CA . ASP A 1 226 ? 61.768 37.966 32.947 1.00 38.91 225 ASP A CA 1
ATOM 1694 C C . ASP A 1 226 ? 61.372 39.403 32.661 1.00 37.07 225 ASP A C 1
ATOM 1695 O O . ASP A 1 226 ? 61.476 39.855 31.525 1.00 39.72 225 ASP A O 1
ATOM 1700 N N . ASN A 1 227 ? 60.903 40.112 33.686 1.00 37.50 226 ASN A N 1
ATOM 1701 C CA . ASN A 1 227 ? 60.437 41.512 33.564 1.00 39.18 226 ASN A CA 1
ATOM 1702 C C . ASN A 1 227 ? 59.257 41.813 32.612 1.00 37.68 226 ASN A C 1
ATOM 1703 O O . ASN A 1 227 ? 59.002 42.996 32.304 1.00 37.10 226 ASN A O 1
ATOM 1708 N N . TYR A 1 228 ? 58.520 40.778 32.164 1.00 35.75 227 TYR A N 1
ATOM 1709 C CA . TYR A 1 228 ? 57.334 41.023 31.324 1.00 33.78 227 TYR A CA 1
ATOM 1710 C C . TYR A 1 228 ? 56.161 41.441 32.217 1.00 34.62 227 TYR A C 1
ATOM 1711 O O . TYR A 1 228 ? 55.831 40.739 33.177 1.00 33.79 227 TYR A O 1
ATOM 1720 N N . ASP A 1 229 ? 55.533 42.572 31.906 1.00 32.93 228 ASP A N 1
ATOM 1721 C CA . ASP A 1 229 ? 54.203 42.838 32.432 1.00 34.04 228 ASP A CA 1
ATOM 1722 C C . ASP A 1 229 ? 53.175 42.074 31.558 1.00 33.76 228 ASP A C 1
ATOM 1723 O O . ASP A 1 229 ? 53.560 41.407 30.596 1.00 30.77 228 ASP A O 1
ATOM 1728 N N . VAL A 1 230 ? 51.895 42.140 31.905 1.00 29.82 229 VAL A N 1
ATOM 1729 C CA . VAL A 1 230 ? 50.850 41.431 31.141 1.00 31.48 229 VAL A CA 1
ATOM 1730 C C . VAL A 1 230 ? 50.864 41.836 29.651 1.00 32.36 229 VAL A C 1
ATOM 1731 O O . VAL A 1 230 ? 50.746 40.988 28.780 1.00 27.95 229 VAL A O 1
ATOM 1735 N N . LYS A 1 231 ? 51.013 43.122 29.359 1.00 31.97 230 LYS A N 1
ATOM 1736 C CA . LYS A 1 231 ? 50.953 43.589 27.973 1.00 33.68 230 LYS A CA 1
ATOM 1737 C C . LYS A 1 231 ? 52.092 43.008 27.122 1.00 34.61 230 LYS A C 1
ATOM 1738 O O . LYS A 1 231 ? 51.909 42.770 25.925 1.00 30.19 230 LYS A O 1
ATOM 1744 N N . GLU A 1 232 ? 53.259 42.790 27.732 1.00 32.82 231 GLU A N 1
ATOM 1745 C CA . GLU A 1 232 ? 54.381 42.222 27.016 1.00 36.78 231 GLU A CA 1
ATOM 1746 C C . GLU A 1 232 ? 54.117 40.762 26.674 1.00 30.54 231 GLU A C 1
ATOM 1747 O O . GLU A 1 232 ? 54.540 40.313 25.622 1.00 27.11 231 GLU A O 1
ATOM 1753 N N . HIS A 1 233 ? 53.429 40.040 27.558 1.00 26.75 232 HIS A N 1
ATOM 1754 C CA . HIS A 1 233 ? 53.045 38.668 27.267 1.00 26.47 232 HIS A CA 1
ATOM 1755 C C . HIS A 1 233 ? 52.099 38.647 26.040 1.00 28.39 232 HIS A C 1
ATOM 1756 O O . HIS A 1 233 ? 52.273 37.872 25.088 1.00 25.64 232 HIS A O 1
ATOM 1763 N N . ILE A 1 234 ? 51.128 39.550 26.049 1.00 26.67 233 ILE A N 1
ATOM 1764 C CA . ILE A 1 234 ? 50.181 39.650 24.978 1.00 30.43 233 ILE A CA 1
ATOM 1765 C C . ILE A 1 234 ? 50.879 40.061 23.690 1.00 29.16 233 ILE A C 1
ATOM 1766 O O . ILE A 1 234 ? 50.580 39.516 22.615 1.00 30.78 233 ILE A O 1
ATOM 1771 N N . ASP A 1 235 ? 51.805 41.013 23.786 1.00 27.67 234 ASP A N 1
ATOM 1772 C CA . ASP A 1 235 ? 52.540 41.471 22.606 1.00 29.80 234 ASP A CA 1
ATOM 1773 C C . ASP A 1 235 ? 53.358 40.342 21.969 1.00 29.46 234 ASP A C 1
ATOM 1774 O O . ASP A 1 235 ? 53.476 40.285 20.759 1.00 30.95 234 ASP A O 1
ATOM 1779 N N . ALA A 1 236 ? 53.935 39.463 22.773 1.00 28.96 235 ALA A N 1
ATOM 1780 C CA . ALA A 1 236 ? 54.598 38.257 22.234 1.00 29.21 235 ALA A CA 1
ATOM 1781 C C . ALA A 1 236 ? 53.632 37.372 21.448 1.00 26.52 235 ALA A C 1
ATOM 1782 O O . ALA A 1 236 ? 53.996 36.809 20.415 1.00 28.15 235 ALA A O 1
ATOM 1784 N N . LEU A 1 237 ? 52.415 37.203 21.960 1.00 26.38 236 LEU A N 1
ATOM 1785 C CA . LEU A 1 237 ? 51.396 36.445 21.223 1.00 25.25 236 LEU A CA 1
ATOM 1786 C C . LEU A 1 237 ? 51.099 37.151 19.914 1.00 27.26 236 LEU A C 1
ATOM 1787 O O . LEU A 1 237 ? 51.037 36.504 18.882 1.00 29.72 236 LEU A O 1
ATOM 1792 N N . THR A 1 238 ? 50.890 38.467 19.972 1.00 25.45 237 THR A N 1
ATOM 1793 C CA . THR A 1 238 ? 50.585 39.273 18.794 1.00 27.67 237 THR A CA 1
ATOM 1794 C C . THR A 1 238 ? 51.679 39.205 17.730 1.00 27.07 237 THR A C 1
ATOM 1795 O O . THR A 1 238 ? 51.403 39.089 16.546 1.00 26.96 237 THR A O 1
ATOM 1799 N N . ARG A 1 239 ? 52.916 39.255 18.174 1.00 30.21 238 ARG A N 1
ATOM 1800 C CA . ARG A 1 239 ? 54.044 39.127 17.276 1.00 32.42 238 ARG A CA 1
ATOM 1801 C C . ARG A 1 239 ? 53.987 37.820 16.492 1.00 28.61 238 ARG A C 1
ATOM 1802 O O . ARG A 1 239 ? 54.162 37.823 15.303 1.00 29.70 238 ARG A O 1
ATOM 1810 N N . GLN A 1 240 ? 53.763 36.697 17.158 1.00 27.06 239 GLN A N 1
ATOM 1811 C CA . GLN A 1 240 ? 53.701 35.421 16.479 1.00 28.51 239 GLN A CA 1
ATOM 1812 C C . GLN A 1 240 ? 52.551 35.283 15.491 1.00 29.89 239 GLN A C 1
ATOM 1813 O O . GLN A 1 240 ? 52.714 34.761 14.392 1.00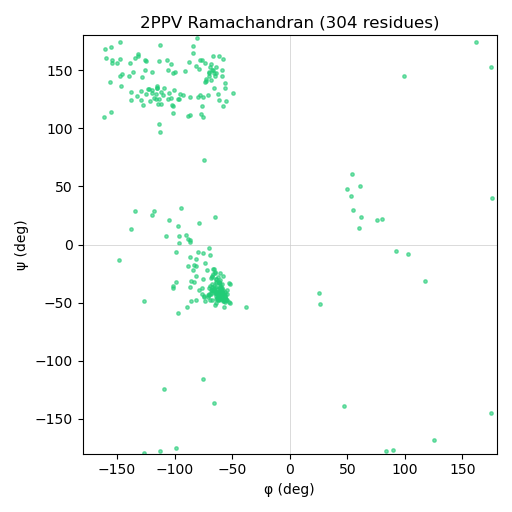 29.92 239 GLN A O 1
ATOM 1819 N N . VAL A 1 241 ? 51.384 35.726 15.913 1.00 31.24 240 VAL A N 1
ATOM 1820 C CA . VAL A 1 241 ? 50.167 35.589 15.157 1.00 31.93 240 VAL A CA 1
ATOM 1821 C C . VAL A 1 241 ? 50.115 36.596 14.016 1.00 33.19 240 VAL A C 1
ATOM 1822 O O . VAL A 1 241 ? 49.637 36.251 12.946 1.00 34.80 240 VAL A O 1
ATOM 1826 N N . GLY A 1 242 ? 50.610 37.817 14.244 1.00 33.13 241 GLY A N 1
ATOM 1827 C CA . GLY A 1 242 ? 50.724 38.836 13.186 1.00 34.20 241 GLY A CA 1
ATOM 1828 C C . GLY A 1 242 ? 49.911 40.102 13.401 1.00 34.59 241 GLY A C 1
ATOM 1829 O O . GLY A 1 242 ? 50.321 41.174 12.935 1.00 34.55 241 GLY A O 1
ATOM 1830 N N . GLU A 1 243 ? 48.757 39.982 14.076 1.00 31.84 242 GLU A N 1
ATOM 1831 C CA . GLU A 1 243 ? 47.893 41.119 14.387 1.00 33.43 242 GLU A CA 1
ATOM 1832 C C . GLU A 1 243 ? 47.375 40.970 15.804 1.00 31.27 242 GLU A C 1
ATOM 1833 O O . GLU A 1 243 ? 47.278 39.856 16.293 1.00 31.03 242 GLU A O 1
ATOM 1839 N N . PRO A 1 244 ? 46.986 42.080 16.459 1.00 31.51 243 PRO A N 1
ATOM 1840 C CA . PRO A 1 244 ? 46.310 41.948 17.760 1.00 30.04 243 PRO A CA 1
ATOM 1841 C C . PRO A 1 244 ? 45.071 41.063 17.668 1.00 30.35 243 PRO A C 1
ATOM 1842 O O . PRO A 1 244 ? 44.345 41.099 16.680 1.00 29.13 243 PRO A O 1
ATOM 1846 N N . PHE A 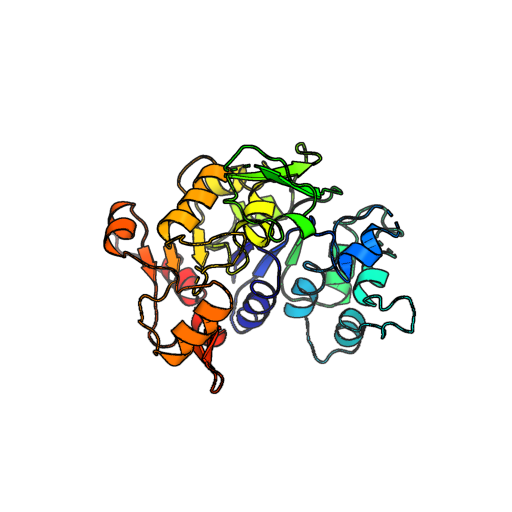1 245 ? 44.853 40.203 18.664 1.00 29.46 244 PHE A N 1
ATOM 1847 C CA . PHE A 1 245 ? 43.700 39.338 18.588 1.00 24.95 244 PHE A CA 1
ATOM 1848 C C . PHE A 1 245 ? 43.100 39.001 19.952 1.00 25.79 244 PHE A C 1
ATOM 1849 O O . PHE A 1 245 ? 42.029 38.432 19.987 1.00 28.32 244 PHE A O 1
ATOM 1857 N N . ILE A 1 246 ? 43.810 39.284 21.044 1.00 24.29 245 ILE A N 1
ATOM 1858 C CA . ILE A 1 246 ? 43.316 38.989 22.399 1.00 28.27 245 ILE A CA 1
ATOM 1859 C C . ILE A 1 246 ? 42.295 40.054 22.791 1.00 26.77 245 ILE A C 1
ATOM 1860 O O . ILE A 1 246 ? 42.571 41.266 22.681 1.00 29.58 245 ILE A O 1
ATOM 1865 N N . ASP A 1 247 ? 41.125 39.602 23.230 1.00 26.34 246 ASP A N 1
ATOM 1866 C CA . ASP A 1 247 ? 40.035 40.466 23.667 1.00 28.07 246 ASP A CA 1
ATOM 1867 C C . ASP A 1 247 ? 39.968 40.606 25.193 1.00 27.12 246 ASP A C 1
ATOM 1868 O O . ASP A 1 247 ? 39.515 41.616 25.727 1.00 25.38 246 ASP A O 1
ATOM 1873 N N . PHE A 1 248 ? 40.359 39.553 25.892 1.00 22.35 247 PHE A N 1
ATOM 1874 C CA . PHE A 1 248 ? 40.189 39.469 27.353 1.00 23.52 247 PHE A CA 1
ATOM 1875 C C . PHE A 1 248 ? 41.452 38.928 27.990 1.00 24.15 247 PHE A C 1
ATOM 1876 O O . PHE A 1 248 ? 42.133 38.106 27.396 1.00 22.82 247 PHE A O 1
ATOM 1884 N N . VAL A 1 249 ? 41.744 39.362 29.219 1.00 23.63 248 VAL A N 1
ATOM 1885 C CA . VAL A 1 249 ? 42.851 38.815 29.970 1.00 25.79 248 VAL A CA 1
ATOM 1886 C C . VAL A 1 249 ? 42.414 38.607 31.401 1.00 26.83 248 VAL A C 1
ATOM 1887 O O . VAL A 1 249 ? 41.759 39.488 32.005 1.00 24.74 248 VAL A O 1
ATOM 1891 N N . ILE A 1 250 ? 42.691 37.409 31.921 1.00 23.55 249 ILE A N 1
ATOM 1892 C CA . ILE A 1 250 ? 42.482 37.111 33.336 1.00 22.27 249 ILE A CA 1
ATOM 1893 C C . ILE A 1 250 ? 43.803 37.275 34.061 1.00 24.72 249 ILE A C 1
ATOM 1894 O O . ILE A 1 250 ? 44.785 36.704 33.691 1.00 28.32 249 ILE A O 1
ATOM 1899 N N . CYS A 1 251 ? 43.802 38.096 35.100 1.00 27.57 250 CYS A N 1
ATOM 1900 C CA . CYS A 1 251 ? 44.995 38.371 35.853 1.00 28.77 250 CYS A CA 1
ATOM 1901 C C . CYS A 1 251 ? 44.619 38.924 37.227 1.00 31.86 250 CYS A C 1
ATOM 1902 O O . CYS A 1 251 ? 43.457 39.222 37.494 1.00 31.37 250 CYS A O 1
ATOM 1905 N N . SER A 1 252 ? 45.594 39.000 38.130 1.00 36.48 251 SER A N 1
ATOM 1906 C CA . SER A 1 252 ? 45.385 39.642 39.421 1.00 39.14 251 SER A CA 1
ATOM 1907 C C . SER A 1 252 ? 46.383 40.768 39.621 1.00 42.16 251 SER A C 1
ATOM 1908 O O . SER A 1 252 ? 47.565 40.572 39.376 1.00 41.06 251 SER A O 1
ATOM 1911 N N . SER A 1 253 ? 45.921 41.939 40.077 1.00 47.10 252 SER A N 1
ATOM 1912 C CA . SER A 1 253 ? 46.836 43.065 40.359 1.00 51.13 252 SER A CA 1
ATOM 1913 C C . SER A 1 253 ? 47.015 43.218 41.858 1.00 52.41 252 SER A C 1
ATOM 1914 O O . SER A 1 253 ? 47.408 44.287 42.329 1.00 53.52 252 SER A O 1
ATOM 1917 N N . GLU A 1 254 ? 46.738 42.144 42.601 1.00 52.54 253 GLU A N 1
ATOM 1918 C CA . GLU A 1 254 ? 47.012 42.133 44.021 1.00 52.91 253 GLU A CA 1
ATOM 1919 C C . GLU A 1 254 ? 48.512 42.214 44.271 1.00 53.64 253 GLU A C 1
ATOM 1920 O O . GLU A 1 254 ? 49.318 41.723 43.476 1.00 53.44 253 GLU A O 1
ATOM 1926 N N . SER A 1 255 ? 48.870 42.851 45.379 1.00 53.71 254 SER A N 1
ATOM 1927 C CA . SER A 1 255 ? 50.243 42.872 45.849 1.00 52.63 254 SER A CA 1
ATOM 1928 C C . SER A 1 255 ? 50.405 41.686 46.790 1.00 49.65 254 SER A C 1
ATOM 1929 O O . SER A 1 255 ? 49.444 41.282 47.442 1.00 48.96 254 SER A O 1
ATOM 1932 N N . TYR A 1 256 ? 51.615 41.127 46.839 1.00 47.41 255 TYR A N 1
ATOM 1933 C CA . TYR A 1 256 ? 51.896 39.923 47.626 1.00 45.08 255 TYR A CA 1
ATOM 1934 C C . TYR A 1 256 ? 52.709 40.257 48.875 1.00 45.06 255 TYR A C 1
ATOM 1935 O O . TYR A 1 256 ? 53.355 41.303 48.939 1.00 42.69 255 TYR A O 1
ATOM 1944 N N . SER A 1 257 ? 52.660 39.368 49.864 1.00 45.03 256 SER A N 1
ATOM 1945 C CA . SER A 1 257 ? 53.424 39.540 51.101 1.00 44.65 256 SER A CA 1
ATOM 1946 C C . SER A 1 257 ? 54.918 39.566 50.838 1.00 44.81 256 SER A C 1
ATOM 1947 O O . SER A 1 257 ? 55.385 39.135 49.780 1.00 44.72 256 SER A O 1
ATOM 1950 N N . LYS A 1 258 ? 55.668 40.080 51.816 1.00 45.41 257 LYS A N 1
ATOM 1951 C CA . LYS A 1 258 ? 57.128 40.193 51.706 1.00 44.12 257 LYS A CA 1
ATOM 1952 C C . LYS A 1 258 ? 57.726 38.813 51.504 1.00 41.82 257 LYS A C 1
ATOM 1953 O O . LYS A 1 258 ? 58.690 38.657 50.745 1.00 42.37 257 LYS A O 1
ATOM 1955 N N . ASP A 1 259 ? 57.131 37.818 52.168 1.00 39.60 258 ASP A N 1
ATOM 1956 C CA . ASP A 1 259 ? 57.615 36.429 52.121 1.00 39.75 258 ASP A CA 1
ATOM 1957 C C . ASP A 1 259 ? 57.418 35.779 50.749 1.00 38.94 258 ASP A C 1
ATOM 1958 O O . ASP A 1 259 ? 58.261 34.993 50.302 1.00 38.59 258 ASP A O 1
ATOM 1963 N N . VAL A 1 260 ? 56.285 36.065 50.110 1.00 35.80 259 VAL A N 1
ATOM 1964 C CA . VAL A 1 260 ? 56.027 35.566 48.758 1.00 36.23 259 VAL A CA 1
ATOM 1965 C C . VAL A 1 260 ? 57.035 36.174 47.790 1.00 34.28 259 VAL A C 1
ATOM 1966 O O . VAL A 1 260 ? 57.689 35.442 47.032 1.00 36.77 259 VAL A O 1
ATOM 1970 N N . LEU A 1 261 ? 57.143 37.504 47.810 1.00 34.13 260 LEU A N 1
ATOM 1971 C CA . LEU A 1 261 ? 58.071 38.213 46.944 1.00 36.63 260 LEU A CA 1
ATOM 1972 C C . LEU A 1 261 ? 59.502 37.666 47.133 1.00 42.46 260 LEU A C 1
ATOM 1973 O O . LEU A 1 261 ? 60.178 37.326 46.158 1.00 44.38 260 LEU A O 1
ATOM 1978 N N . GLN A 1 262 ? 59.930 37.531 48.390 1.00 44.74 261 GLN A N 1
ATOM 1979 C CA . GLN A 1 262 ? 61.210 36.897 48.715 1.00 46.50 261 GLN A CA 1
ATOM 1980 C C . GLN A 1 262 ? 61.393 35.523 48.104 1.00 45.28 261 GLN A C 1
ATOM 1981 O O . GLN A 1 262 ? 62.450 35.241 47.529 1.00 46.49 261 GLN A O 1
ATOM 1987 N N . ARG A 1 263 ? 60.402 34.647 48.251 1.00 43.12 262 ARG A N 1
ATOM 1988 C CA . ARG A 1 263 ? 60.544 33.278 47.736 1.00 43.14 262 ARG A CA 1
ATOM 1989 C C . ARG A 1 263 ? 60.786 33.292 46.217 1.00 42.86 262 ARG A C 1
ATOM 1990 O O . ARG A 1 263 ? 61.595 32.506 45.695 1.00 39.47 262 ARG A O 1
ATOM 1995 N N . TYR A 1 264 ? 60.093 34.195 45.522 1.00 41.80 263 TYR A N 1
ATOM 1996 C CA . TYR A 1 264 ? 60.160 34.241 44.065 1.00 42.30 263 TYR A CA 1
ATOM 1997 C C . TYR A 1 264 ? 61.396 35.030 43.593 1.00 43.22 263 TYR A C 1
ATOM 1998 O O . TYR A 1 264 ? 61.965 34.689 42.567 1.00 41.20 263 TYR A O 1
ATOM 2007 N N . GLU A 1 265 ? 61.832 36.043 44.350 1.00 44.35 264 GLU A N 1
ATOM 2008 C CA . GLU A 1 265 ? 63.108 36.726 44.054 1.00 46.75 264 GLU A CA 1
ATOM 2009 C C . GLU A 1 265 ? 64.262 35.724 44.064 1.00 46.74 264 GLU A C 1
ATOM 2010 O O . GLU A 1 265 ? 65.042 35.679 43.122 1.00 49.37 264 GLU A O 1
ATOM 2013 N N . GLU A 1 266 ? 64.331 34.882 45.088 1.00 46.90 265 GLU A N 1
ATOM 2014 C CA . GLU A 1 266 ? 65.336 33.811 45.152 1.00 46.29 265 GLU A CA 1
ATOM 2015 C C . GLU A 1 266 ? 65.367 32.908 43.914 1.00 46.48 265 GLU A C 1
ATOM 2016 O O . GLU A 1 266 ? 66.442 32.416 43.537 1.00 44.11 265 GLU A O 1
ATOM 2018 N N . LYS A 1 267 ? 64.202 32.687 43.292 1.00 45.13 266 LYS A N 1
ATOM 2019 C CA . LYS A 1 267 ? 64.084 31.907 42.049 1.00 43.95 266 LYS A CA 1
ATOM 2020 C C . LYS A 1 267 ? 64.055 32.807 40.796 1.00 43.24 266 LYS A C 1
ATOM 2021 O O . LYS A 1 267 ? 63.640 32.364 39.714 1.00 40.68 266 LYS A O 1
ATOM 2023 N N . ASN A 1 268 ? 64.464 34.064 40.975 1.00 41.57 267 ASN A N 1
ATOM 2024 C CA . ASN A 1 268 ? 64.599 35.073 39.909 1.00 43.08 267 ASN A CA 1
ATOM 2025 C C . ASN A 1 268 ? 63.294 35.413 39.156 1.00 43.78 267 ASN A C 1
ATOM 2026 O O . ASN A 1 268 ? 63.254 35.460 37.928 1.00 41.68 267 ASN A O 1
ATOM 2031 N N . SER A 1 269 ? 62.257 35.699 39.939 1.00 44.51 268 SER A N 1
ATOM 2032 C CA . SER A 1 269 ? 60.863 35.706 39.491 1.00 44.88 268 SER A CA 1
ATOM 2033 C C . SER A 1 269 ? 60.149 36.796 40.295 1.00 44.38 268 SER A C 1
ATOM 2034 O O . SER A 1 269 ? 60.404 36.953 41.493 1.00 42.63 268 SER A O 1
ATOM 2037 N N . LYS A 1 270 ? 59.319 37.595 39.623 1.00 44.14 269 LYS A N 1
ATOM 2038 C CA . LYS A 1 270 ? 58.501 38.613 40.275 1.00 41.95 269 LYS A CA 1
ATOM 2039 C C . LYS A 1 270 ? 57.064 38.498 39.772 1.00 43.18 269 LYS A C 1
ATOM 2040 O O . LYS A 1 270 ? 56.827 37.837 38.761 1.00 37.72 269 LYS A O 1
ATOM 2043 N N . PRO A 1 271 ? 56.101 39.123 40.494 1.00 42.61 270 PRO A N 1
ATOM 2044 C CA . PRO A 1 271 ? 54.728 39.123 39.991 1.00 42.32 270 PRO A CA 1
ATOM 2045 C C . PRO A 1 271 ? 54.666 39.764 38.618 1.00 40.37 270 PRO A C 1
ATOM 2046 O O . PRO A 1 271 ? 55.442 40.687 38.337 1.00 41.70 270 PRO A O 1
ATOM 2050 N N . VAL A 1 272 ? 53.783 39.252 37.764 1.00 35.82 271 VAL A N 1
ATOM 2051 C CA . VAL A 1 272 ? 53.550 39.864 36.479 1.00 35.66 271 VAL A CA 1
ATOM 2052 C C . VAL A 1 272 ? 52.684 41.104 36.716 1.00 37.52 271 VAL A C 1
ATOM 2053 O O . VAL A 1 272 ? 51.565 40.983 37.209 1.00 40.29 271 VAL A O 1
ATOM 2057 N N . ALA A 1 273 ? 53.205 42.274 36.349 1.00 34.89 272 ALA A N 1
ATOM 2058 C CA . ALA A 1 273 ? 52.544 43.552 36.572 1.00 34.32 272 ALA A CA 1
ATOM 2059 C C . ALA A 1 273 ? 51.384 43.735 35.611 1.00 35.39 272 ALA A C 1
ATOM 2060 O O . ALA A 1 273 ? 51.503 43.402 34.438 1.00 34.41 272 ALA A O 1
ATOM 2062 N N . VAL A 1 274 ? 50.270 44.291 36.093 1.00 34.76 273 VAL A N 1
ATOM 2063 C CA . VAL A 1 274 ? 49.074 44.346 35.286 1.00 36.22 273 VAL A CA 1
ATOM 2064 C C . VAL A 1 274 ? 48.987 45.596 34.433 1.00 37.68 273 VAL A C 1
ATOM 2065 O O . VAL A 1 274 ? 48.754 45.502 33.217 1.00 36.12 273 VAL A O 1
ATOM 2069 N N . HIS A 1 275 ? 49.111 46.763 35.063 1.00 40.05 274 HIS A N 1
ATOM 2070 C CA . HIS A 1 275 ? 48.966 48.067 34.369 1.00 39.72 274 HIS A CA 1
ATOM 2071 C C . HIS A 1 275 ? 47.649 48.171 33.609 1.00 41.33 274 HIS A C 1
ATOM 2072 O O . HIS A 1 275 ? 47.638 48.357 32.394 1.00 40.08 274 HIS A O 1
ATOM 2079 N N . LYS A 1 276 ? 46.548 48.078 34.353 1.00 44.02 275 LYS A N 1
ATOM 2080 C CA . LYS A 1 276 ? 45.209 47.870 33.787 1.00 47.04 275 LYS A CA 1
ATOM 2081 C C . LYS A 1 276 ? 44.749 48.962 32.844 1.00 48.56 275 LYS A C 1
ATOM 2082 O O . LYS A 1 276 ? 43.892 48.707 31.991 1.00 47.39 275 LYS A O 1
ATOM 2084 N N . GLU A 1 277 ? 45.294 50.167 33.001 1.00 51.67 276 GLU A N 1
ATOM 2085 C CA . GLU A 1 277 ? 44.922 51.307 32.153 1.00 53.46 276 GLU A CA 1
ATOM 2086 C C . GLU A 1 277 ? 45.525 51.169 30.761 1.00 53.45 276 GLU A C 1
ATOM 2087 O O . GLU A 1 277 ? 44.826 51.392 29.780 1.00 55.88 276 GLU A O 1
ATOM 2089 N N . GLN A 1 278 ? 46.804 50.800 30.671 1.00 52.38 277 GLN A N 1
ATOM 2090 C CA . GLN A 1 278 ? 47.427 50.468 29.380 1.00 51.36 277 GLN A CA 1
ATOM 2091 C C . GLN A 1 278 ? 46.654 49.387 28.607 1.00 49.68 277 GLN A C 1
ATOM 2092 O O . GLN A 1 278 ? 46.555 49.439 27.385 1.00 50.51 277 GLN A O 1
ATOM 2094 N N . LEU A 1 279 ? 46.144 48.389 29.324 1.00 45.28 278 LEU A N 1
ATOM 2095 C CA . LEU A 1 279 ? 45.435 47.289 28.697 1.00 42.33 278 LEU A CA 1
ATOM 2096 C C . LEU A 1 279 ? 44.093 47.752 28.137 1.00 42.44 278 LEU A C 1
ATOM 2097 O O . LEU A 1 279 ? 43.713 47.352 27.029 1.00 39.32 278 LEU A O 1
ATOM 2102 N N . LYS A 1 280 ? 43.378 48.580 28.910 1.00 45.10 279 LYS A N 1
ATOM 2103 C CA . LYS A 1 280 ? 42.062 49.107 28.498 1.00 46.85 279 LYS A CA 1
ATOM 2104 C C . LYS A 1 280 ? 42.205 50.075 27.314 1.00 47.38 279 LYS A C 1
ATOM 2105 O O . LYS A 1 280 ? 41.350 50.129 26.430 1.00 46.64 279 LYS A O 1
ATOM 2107 N N . ASP A 1 281 ? 43.309 50.809 27.282 1.00 48.94 280 ASP A N 1
ATOM 2108 C CA . ASP A 1 281 ? 43.660 51.637 26.124 1.00 49.67 280 ASP A CA 1
ATOM 2109 C C . ASP A 1 281 ? 43.919 50.831 24.855 1.00 46.88 280 ASP A C 1
ATOM 2110 O O . ASP A 1 281 ? 43.695 51.328 23.756 1.00 48.40 280 ASP A O 1
ATOM 2115 N N . SER A 1 282 ? 44.390 49.593 25.005 1.00 43.34 281 SER A N 1
ATOM 2116 C CA . SER A 1 282 ? 44.585 48.679 23.866 1.00 40.58 281 SER A CA 1
ATOM 2117 C C . SER A 1 282 ? 43.335 47.890 23.519 1.00 35.92 281 SER A C 1
ATOM 2118 O O . SER A 1 282 ? 43.363 47.016 22.663 1.00 37.96 281 SER A O 1
ATOM 2121 N N . GLY A 1 283 ? 42.247 48.174 24.212 1.00 32.54 282 GLY A N 1
ATOM 2122 C CA . GLY A 1 283 ? 40.958 47.568 23.924 1.00 35.15 282 GLY A CA 1
ATOM 2123 C C . GLY A 1 283 ? 40.842 46.166 24.522 1.00 33.51 282 GLY A C 1
ATOM 2124 O O . GLY A 1 283 ? 40.008 45.387 24.100 1.00 35.75 282 GLY A O 1
ATOM 2125 N N . ILE A 1 284 ? 41.651 45.877 25.538 1.00 34.23 283 ILE A N 1
ATOM 2126 C CA . ILE A 1 284 ? 41.644 44.561 26.193 1.00 32.47 283 ILE A CA 1
ATOM 2127 C C . ILE A 1 284 ? 40.905 44.695 27.515 1.00 31.80 283 ILE A C 1
ATOM 2128 O O . ILE A 1 284 ? 41.238 45.525 28.323 1.00 32.23 283 ILE A O 1
ATOM 2133 N N . ARG A 1 285 ? 39.908 43.851 27.716 1.00 31.05 284 ARG A N 1
ATOM 2134 C CA . ARG A 1 285 ? 39.167 43.784 28.950 1.00 31.66 284 ARG A CA 1
ATOM 2135 C C . ARG A 1 285 ? 39.817 42.859 29.979 1.00 30.26 284 ARG A C 1
ATOM 2136 O O . ARG A 1 285 ? 40.087 41.681 29.720 1.00 27.49 284 ARG A O 1
ATOM 2144 N N . VAL A 1 286 ? 40.032 43.407 31.170 1.00 27.28 285 VAL A N 1
ATOM 2145 C CA . VAL A 1 286 ? 40.694 42.730 32.271 1.00 30.01 285 VAL A CA 1
ATOM 2146 C C . VAL A 1 286 ? 39.663 42.106 33.193 1.00 29.15 285 VAL A C 1
ATOM 2147 O O . VAL A 1 286 ? 38.726 42.765 33.610 1.00 28.99 285 VAL A O 1
ATOM 2151 N N . LEU A 1 287 ? 39.847 40.827 33.492 1.00 27.50 286 LEU A N 1
ATOM 2152 C CA . LEU A 1 287 ? 38.944 40.058 34.337 1.00 27.36 286 LEU A CA 1
ATOM 2153 C C . LEU A 1 287 ? 39.766 39.570 35.527 1.00 25.95 286 LEU A C 1
ATOM 2154 O O . LEU A 1 287 ? 40.868 39.104 35.358 1.00 24.57 286 LEU A O 1
ATOM 2159 N N . THR A 1 288 ? 39.222 39.743 36.729 1.00 24.82 287 THR A N 1
ATOM 2160 C CA . THR A 1 288 ? 39.834 39.263 37.942 1.00 26.04 287 THR A CA 1
ATOM 2161 C C . THR A 1 288 ? 38.757 38.851 38.969 1.00 27.02 287 THR A C 1
ATOM 2162 O O . THR A 1 288 ? 37.552 39.011 38.737 1.00 26.20 287 THR A O 1
ATOM 2166 N N . ALA A 1 289 ? 39.234 38.285 40.075 1.00 26.02 288 ALA A N 1
ATOM 2167 C CA . ALA A 1 289 ? 38.435 37.896 41.215 1.00 26.28 288 ALA A CA 1
ATOM 2168 C C . ALA A 1 289 ? 39.347 38.025 42.442 1.00 25.61 288 ALA A C 1
ATOM 2169 O O . ALA A 1 289 ? 40.581 37.918 42.331 1.00 25.10 288 ALA A O 1
ATOM 2171 N N . SER A 1 290 ? 38.759 38.202 43.614 1.00 20.98 289 SER A N 1
ATOM 2172 C CA . SER A 1 290 ? 39.574 38.387 44.804 1.00 23.98 289 SER A CA 1
ATOM 2173 C C . SER A 1 290 ? 40.387 37.121 45.191 1.00 25.65 289 SER A C 1
ATOM 2174 O O . SER A 1 290 ? 41.420 37.228 45.855 1.00 26.44 289 SER A O 1
ATOM 2177 N N . ASN A 1 291 ? 39.905 35.936 44.800 1.00 24.04 290 ASN A N 1
ATOM 2178 C CA . ASN A 1 291 ? 40.498 34.646 45.202 1.00 24.71 290 ASN A CA 1
ATOM 2179 C C . ASN A 1 291 ? 41.019 33.856 44.002 1.00 21.96 290 ASN A C 1
ATOM 2180 O O . ASN A 1 291 ? 41.087 32.619 44.032 1.00 23.62 290 ASN A O 1
ATOM 2185 N N . LEU A 1 292 ? 41.425 34.571 42.953 1.00 23.87 291 LEU A N 1
ATOM 2186 C CA . LEU A 1 292 ? 41.979 33.952 41.746 1.00 23.97 291 LEU A CA 1
ATOM 2187 C C . LEU A 1 292 ? 43.290 33.231 42.038 1.00 26.96 291 LEU A C 1
ATOM 2188 O O . LEU A 1 292 ? 43.673 32.290 41.313 1.00 25.49 291 LEU A O 1
ATOM 2193 N N . VAL A 1 293 ? 44.014 33.738 43.034 1.00 26.02 292 VAL A N 1
ATOM 2194 C CA . VAL A 1 293 ? 45.341 33.226 43.388 1.00 29.63 292 VAL A CA 1
ATOM 2195 C C . VAL A 1 293 ? 45.281 32.621 44.784 1.00 30.92 292 VAL A C 1
ATOM 2196 O O . VAL A 1 293 ? 44.649 33.198 45.673 1.00 28.99 292 VAL A O 1
ATOM 2200 N N . GLU A 1 294 ? 45.869 31.429 44.941 1.00 30.97 293 GLU A N 1
ATOM 2201 C CA . GLU A 1 294 ? 45.991 30.714 46.203 1.00 32.33 293 GLU A CA 1
ATOM 2202 C C . GLU A 1 294 ? 47.461 30.855 46.612 1.00 31.87 293 GLU A C 1
ATOM 2203 O O . GLU A 1 294 ? 48.342 30.937 45.759 1.00 27.96 293 GLU A O 1
ATOM 2209 N N . ILE A 1 295 ? 47.717 30.847 47.916 1.00 32.68 294 ILE A N 1
ATOM 2210 C CA . ILE A 1 295 ? 49.042 31.127 48.464 1.00 32.24 294 ILE A CA 1
ATOM 2211 C C . ILE A 1 295 ? 49.295 30.132 49.573 1.00 32.06 294 ILE A C 1
ATOM 2212 O O . ILE A 1 295 ? 48.500 30.038 50.499 1.00 28.60 294 ILE A O 1
ATOM 2217 N N . SER A 1 296 ? 50.394 29.387 49.488 1.00 34.61 295 SER A N 1
ATOM 2218 C CA . SER A 1 296 ? 50.646 28.319 50.451 1.00 35.34 295 SER A CA 1
ATOM 2219 C C . SER A 1 296 ? 51.289 28.857 51.701 1.00 34.76 295 SER A C 1
ATOM 2220 O O . SER A 1 296 ? 51.805 29.966 51.717 1.00 30.72 295 SER A O 1
ATOM 2223 N N . ASN A 1 297 ? 51.269 28.046 52.752 1.00 40.10 296 ASN A N 1
ATOM 2224 C CA A ASN A 1 297 ? 51.963 28.374 54.009 0.50 42.27 296 ASN A CA 1
ATOM 2225 C CA B ASN A 1 297 ? 51.945 28.394 54.006 0.50 41.83 296 ASN A CA 1
ATOM 2226 C C . ASN A 1 297 ? 53.474 28.550 53.809 1.00 42.89 296 ASN A C 1
ATOM 2227 O O . ASN A 1 297 ? 54.134 29.260 54.574 1.00 41.88 296 ASN A O 1
ATOM 2236 N N . GLU A 1 298 ? 54.017 27.902 52.769 1.00 43.81 297 GLU A N 1
ATOM 2237 C CA . GLU A 1 298 ? 55.439 28.015 52.416 1.00 45.90 297 GLU A CA 1
ATOM 2238 C C . GLU A 1 298 ? 55.707 29.164 51.431 1.00 43.79 297 GLU A C 1
ATOM 2239 O O . GLU A 1 298 ? 56.805 29.258 50.888 1.00 43.78 297 GLU A O 1
ATOM 2245 N N . HIS A 1 299 ? 54.693 29.996 51.167 1.00 41.69 298 HIS A N 1
ATOM 2246 C CA . HIS A 1 299 ? 54.805 31.217 50.347 1.00 37.78 298 HIS A CA 1
ATOM 2247 C C . HIS A 1 299 ? 54.886 30.993 48.811 1.00 35.85 298 HIS A C 1
ATOM 2248 O O . HIS A 1 299 ? 55.341 31.869 48.068 1.00 33.11 298 HIS A O 1
ATOM 2255 N N . TYR A 1 300 ? 54.434 29.838 48.344 1.00 32.32 299 TYR A N 1
ATOM 2256 C CA . TYR A 1 300 ? 54.287 29.594 46.911 1.00 34.86 299 TYR A CA 1
ATOM 2257 C C . TYR A 1 300 ? 52.889 30.095 46.511 1.00 32.85 299 TYR A C 1
ATOM 2258 O O . TYR A 1 300 ? 52.022 30.209 47.364 1.00 31.62 299 TYR A O 1
ATOM 2267 N N . VAL A 1 301 ? 52.713 30.416 45.232 1.00 32.19 300 VAL A N 1
ATOM 2268 C CA . VAL A 1 301 ? 51.466 30.918 44.701 1.00 31.88 300 VAL A CA 1
ATOM 2269 C C . VAL A 1 301 ? 51.046 30.046 43.536 1.00 31.12 300 VAL A C 1
ATOM 2270 O O . VAL A 1 301 ? 51.875 29.451 42.848 1.00 32.91 300 VAL A O 1
ATOM 2274 N N . ARG A 1 302 ? 49.747 29.930 43.321 1.00 29.60 301 ARG A N 1
ATOM 2275 C CA . ARG A 1 302 ? 49.237 29.295 42.128 1.00 27.72 301 ARG A CA 1
ATOM 2276 C C . ARG A 1 302 ? 47.861 29.802 41.848 1.00 26.79 301 ARG A C 1
ATOM 2277 O O . ARG A 1 302 ? 47.275 30.457 42.691 1.00 24.66 301 ARG A O 1
ATOM 2285 N N . HIS A 1 303 ? 47.322 29.470 40.680 1.00 29.62 302 HIS A N 1
ATOM 2286 C CA . HIS A 1 303 ? 45.914 29.793 40.416 1.00 27.95 302 HIS A CA 1
ATOM 2287 C C . HIS A 1 303 ? 45.013 28.892 41.213 1.00 28.42 302 HIS A C 1
ATOM 2288 O O . HIS A 1 303 ? 45.262 27.681 41.357 1.00 27.27 302 HIS A O 1
ATOM 2295 N N . ASN A 1 304 ? 43.942 29.480 41.730 1.00 21.98 303 ASN A N 1
ATOM 2296 C CA . ASN A 1 304 ? 42.865 28.698 42.334 1.00 23.86 303 ASN A CA 1
ATOM 2297 C C . ASN A 1 304 ? 42.054 28.122 41.164 1.00 25.34 303 ASN A C 1
ATOM 2298 O O . ASN A 1 304 ? 41.401 28.870 40.420 1.00 22.30 303 ASN A O 1
ATOM 2303 N N . THR A 1 305 ? 42.097 26.807 40.980 1.00 26.13 304 THR A N 1
ATOM 2304 C CA . THR A 1 305 ? 41.558 26.177 39.771 1.00 26.80 304 THR A CA 1
ATOM 2305 C C . THR A 1 305 ? 40.057 26.340 39.705 1.00 25.43 304 THR A C 1
ATOM 2306 O O . THR A 1 305 ? 39.485 26.568 38.652 1.00 28.46 304 THR A O 1
ATOM 2310 N N . LYS A 1 306 ? 39.413 26.226 40.855 1.00 22.75 305 LYS A N 1
ATOM 2311 C CA . LYS A 1 306 ? 37.973 26.322 40.934 1.00 24.95 305 LYS A CA 1
ATOM 2312 C C . LYS A 1 306 ? 37.516 27.707 40.466 1.00 22.86 305 LYS A C 1
ATOM 2313 O O . LYS A 1 306 ? 36.583 27.824 39.701 1.00 22.87 305 LYS A O 1
ATOM 2319 N N . VAL A 1 307 ? 38.220 28.735 40.916 1.00 21.08 306 VAL A N 1
ATOM 2320 C CA . VAL A 1 307 ? 37.881 30.123 40.612 1.00 23.41 306 VAL A CA 1
ATOM 2321 C C . VAL A 1 307 ? 38.165 30.445 39.154 1.00 23.72 306 VAL A C 1
ATOM 2322 O O . VAL A 1 307 ? 37.339 31.044 38.483 1.00 24.74 306 VAL A O 1
ATOM 2326 N N . LEU A 1 308 ? 39.324 30.032 38.663 1.00 22.07 307 LEU A N 1
ATOM 2327 C CA . LEU A 1 308 ? 39.698 30.261 37.286 1.00 22.85 307 LEU A CA 1
ATOM 2328 C C . LEU A 1 308 ? 38.753 29.571 36.322 1.00 22.62 307 LEU A C 1
ATOM 2329 O O . LEU A 1 308 ? 38.240 30.182 35.350 1.00 21.15 307 LEU A O 1
ATOM 2334 N N . SER A 1 309 ? 38.465 28.318 36.615 1.00 24.66 308 SER A N 1
ATOM 2335 C CA . SER A 1 309 ? 37.497 27.543 35.830 1.00 23.59 308 SER A CA 1
ATOM 2336 C C . SER A 1 309 ? 36.150 28.200 35.759 1.00 24.32 308 SER A C 1
ATOM 2337 O O . SER A 1 309 ? 35.582 28.329 34.678 1.00 21.54 308 SER A O 1
ATOM 2340 N N . LYS A 1 310 ? 35.620 28.616 36.907 1.00 23.75 309 LYS A N 1
ATOM 2341 C CA A LYS A 1 310 ? 34.304 29.244 36.963 0.50 23.89 309 LYS A CA 1
ATOM 2342 C CA B LYS A 1 310 ? 34.305 29.232 36.933 0.50 24.20 309 LYS A CA 1
ATOM 2343 C C . LYS A 1 310 ? 34.307 30.555 36.173 1.00 23.63 309 LYS A C 1
ATOM 2344 O O . LYS A 1 310 ? 33.336 30.863 35.491 1.00 22.65 309 LYS A O 1
ATOM 2363 N N . ILE A 1 312 ? 36.155 31.354 33.506 1.00 25.62 311 ILE A N 1
ATOM 2364 C CA . ILE A 1 312 ? 36.093 30.936 32.115 1.00 22.53 311 ILE A CA 1
ATOM 2365 C C . ILE A 1 312 ? 34.714 30.516 31.686 1.00 22.44 311 ILE A C 1
ATOM 2366 O O . ILE A 1 312 ? 34.201 31.008 30.681 1.00 24.18 311 ILE A O 1
ATOM 2371 N N . TYR A 1 313 ? 34.084 29.625 32.444 1.00 22.35 312 TYR A N 1
ATOM 2372 C CA . TYR A 1 313 ? 32.729 29.223 32.137 1.00 22.49 312 TYR A CA 1
ATOM 2373 C C . TYR A 1 313 ? 31.779 30.414 32.155 1.00 24.39 312 TYR A C 1
ATOM 2374 O O . TYR A 1 313 ? 30.908 30.526 31.273 1.00 24.84 312 TYR A O 1
ATOM 2383 N N . GLU A 1 314 ? 31.885 31.276 33.177 1.00 26.24 313 GLU A N 1
ATOM 2384 C CA . GLU A 1 314 ? 31.012 32.455 33.251 1.00 26.47 313 GLU A CA 1
ATOM 2385 C C . GLU A 1 314 ? 31.222 33.454 32.107 1.00 23.68 313 GLU A C 1
ATOM 2386 O O . GLU A 1 314 ? 30.261 34.067 31.640 1.00 24.48 313 GLU A O 1
ATOM 2392 N N . LEU A 1 315 ? 32.453 33.622 31.665 1.00 25.99 314 LEU A N 1
ATOM 2393 C CA . LEU A 1 315 ? 32.710 34.425 30.471 1.00 28.84 314 LEU A CA 1
ATOM 2394 C C . LEU A 1 315 ? 32.048 33.831 29.200 1.00 30.13 314 LEU A C 1
ATOM 2395 O O . LEU A 1 315 ? 31.379 34.556 28.440 1.00 27.33 314 LEU A O 1
ATOM 2400 N N . ALA A 1 316 ? 32.209 32.529 28.965 1.00 27.85 315 ALA A N 1
ATOM 2401 C CA . ALA A 1 316 ? 31.521 31.871 27.838 1.00 27.20 315 ALA A CA 1
ATOM 2402 C C . ALA A 1 316 ? 30.005 32.073 27.913 1.00 29.69 315 ALA A C 1
ATOM 2403 O O . ALA A 1 316 ? 29.347 32.413 26.935 1.00 27.97 315 ALA A O 1
ATOM 2405 N N . LEU A 1 317 ? 29.459 31.868 29.098 1.00 27.62 316 LEU A N 1
ATOM 2406 C CA . LEU A 1 317 ? 28.072 32.136 29.340 1.00 32.10 316 LEU A CA 1
ATOM 2407 C C . LEU A 1 317 ? 27.618 33.586 28.999 1.00 30.10 316 LEU A C 1
ATOM 2408 O O . LEU A 1 317 ? 26.642 33.797 28.294 1.00 29.52 316 LEU A O 1
ATOM 2413 N N . GLU A 1 318 ? 28.363 34.576 29.442 1.00 30.13 317 GLU A N 1
ATOM 2414 C CA . GLU A 1 318 ? 28.073 35.981 29.151 1.00 30.07 317 GLU A CA 1
ATOM 2415 C C . GLU A 1 318 ? 28.181 36.302 27.670 1.00 31.63 317 GLU A C 1
ATOM 2416 O O . GLU A 1 318 ? 27.345 37.026 27.139 1.00 29.66 317 GLU A O 1
ATOM 2422 N N . LEU A 1 319 ? 29.202 35.751 27.012 1.00 28.34 318 LEU A N 1
ATOM 2423 C CA . LEU A 1 319 ? 29.394 35.976 25.584 1.00 31.69 318 LEU A CA 1
ATOM 2424 C C . LEU A 1 319 ? 28.291 35.326 24.756 1.00 32.32 318 LEU A C 1
ATOM 2425 O O . LEU A 1 319 ? 27.968 35.804 23.668 1.00 36.72 318 LEU A O 1
ATOM 2430 N N . THR A 1 320 ? 27.694 34.260 25.271 1.00 33.21 319 THR A N 1
ATOM 2431 C CA . THR A 1 320 ? 26.578 33.619 24.571 1.00 34.97 319 THR A CA 1
ATOM 2432 C C . THR A 1 320 ? 25.182 34.074 25.059 1.00 35.79 319 THR A C 1
ATOM 2433 O O . THR A 1 320 ? 24.181 33.500 24.630 1.00 39.94 319 THR A O 1
ATOM 2437 N N . SER A 1 321 ? 25.095 35.083 25.934 1.00 34.83 320 SER A N 1
ATOM 2438 C CA . SER A 1 321 ? 23.806 35.467 26.539 1.00 36.51 320 SER A CA 1
ATOM 2439 C C . SER A 1 321 ? 23.022 36.401 25.625 1.00 36.08 320 SER A C 1
ATOM 2440 O O . SER A 1 321 ? 23.537 36.874 24.614 1.00 35.51 320 SER A O 1
ATOM 2443 N N . THR A 1 322 ? 21.767 36.664 25.994 1.00 38.92 321 THR A N 1
ATOM 2444 C CA . THR A 1 322 ? 20.931 37.615 25.261 1.00 35.63 321 THR A CA 1
ATOM 2445 C C . THR A 1 322 ? 21.493 39.024 25.475 1.00 37.99 321 THR A C 1
ATOM 2446 O O . THR A 1 322 ? 22.223 39.279 26.449 1.00 39.45 321 THR A O 1
ATOM 2450 N N . ILE A 1 323 ? 21.215 39.915 24.531 1.00 38.72 322 ILE A N 1
ATOM 2451 C CA . ILE A 1 323 ? 21.667 41.302 24.596 1.00 41.62 322 ILE A CA 1
ATOM 2452 C C . ILE A 1 323 ? 20.481 42.259 24.438 1.00 41.12 322 ILE A C 1
ATOM 2453 O O . ILE A 1 323 ? 19.351 41.824 24.272 1.00 40.52 322 ILE A O 1
ATOM 2458 N N . ARG A 1 324 ? 20.754 43.556 24.474 1.00 43.80 323 ARG A N 1
ATOM 2459 C CA . ARG A 1 324 ? 19.722 44.553 24.240 1.00 47.74 323 ARG A CA 1
ATOM 2460 C C . ARG A 1 324 ? 19.803 45.104 22.824 1.00 48.47 323 ARG A C 1
ATOM 2461 O O . ARG A 1 324 ? 20.809 45.675 22.411 1.00 50.72 323 ARG A O 1
ATOM 2463 N N . PHE A 1 325 ? 18.728 44.913 22.077 1.00 49.89 324 PHE A N 1
ATOM 2464 C CA . PHE A 1 325 ? 18.503 45.702 20.876 1.00 50.99 324 PHE A CA 1
ATOM 2465 C C . PHE A 1 325 ? 17.007 45.931 20.643 1.00 53.97 324 PHE A C 1
ATOM 2466 O O . PHE A 1 325 ? 16.160 45.213 21.200 1.00 54.50 324 PHE A O 1
ATOM 2474 N N . THR A 1 326 ? 16.697 46.961 19.856 1.00 57.15 325 THR A N 1
ATOM 2475 C CA . THR A 1 326 ? 15.351 47.160 19.332 1.00 59.78 325 THR A CA 1
ATOM 2476 C C . THR A 1 326 ? 15.292 46.552 17.901 1.00 61.15 325 THR A C 1
ATOM 2477 O O . THR A 1 326 ? 16.122 46.901 17.045 1.00 62.02 325 THR A O 1
ATOM 2479 N N . PRO A 1 327 ? 14.337 45.624 17.639 1.00 61.38 326 PRO A N 1
ATOM 2480 C CA . PRO A 1 327 ? 14.220 45.030 16.289 1.00 61.48 326 PRO A CA 1
ATOM 2481 C C . PRO A 1 327 ? 13.753 46.010 15.202 1.00 61.32 326 PRO A C 1
ATOM 2482 O O . PRO A 1 327 ? 13.009 46.952 15.499 1.00 60.94 326 PRO A O 1
#

Secondary structure (DSSP, 8-state):
---EEEEE-HHHHHHHHHHHTTSS--EEEEE-----SHHHHHHHH------HHHHHHHHHTS-TTSHHHHHHT-B--TTSGGG-BHHHHHHH--TTTT-HHHHHHHHHHHTT-SSEEEES-SS--EEEE---S--EESTTTSSSS-S----EEEES------HHHHHHHH-SEEEE-SS-IIIIIIHHHTSHHHHHHHHH--S-EEEE-----TTT-TT--HHHHHHHHHHHHSS----EEE-------HHHHHHHHHTT--PPP--HHHHHHTTPEEE--TTSEEE-TTS-EEE-HHHHH--HHHHHHHTS------

Solvent-accessible surface area: 14753 Å² total